Protein AF-A0ABD3NLF5-F1 (afdb_monomer_lite)

Structure (mmCIF, N/CA/C/O backbone):
data_AF-A0ABD3NLF5-F1
#
_entry.id   AF-A0ABD3NLF5-F1
#
loop_
_atom_site.group_PDB
_atom_site.id
_atom_site.type_symbol
_atom_site.label_atom_id
_atom_site.label_alt_id
_atom_site.label_comp_id
_atom_site.label_asym_id
_atom_site.label_entity_id
_atom_site.label_seq_id
_atom_site.pdbx_PDB_ins_code
_atom_site.Cartn_x
_atom_site.Cartn_y
_atom_site.Cartn_z
_atom_site.occupancy
_atom_site.B_iso_or_equiv
_atom_site.auth_seq_id
_atom_site.auth_comp_id
_atom_site.auth_asym_id
_atom_site.auth_atom_id
_atom_site.pdbx_PDB_model_num
ATOM 1 N N . MET A 1 1 ? -20.586 8.442 24.125 1.00 53.75 1 MET A N 1
ATOM 2 C CA . MET A 1 1 ? -20.520 7.285 23.202 1.00 53.75 1 MET A CA 1
ATOM 3 C C . MET A 1 1 ? -20.440 7.702 21.736 1.00 53.75 1 MET A C 1
ATOM 5 O O . MET A 1 1 ? -19.652 7.116 21.015 1.00 53.75 1 MET A O 1
ATOM 9 N N . GLU A 1 2 ? -21.173 8.724 21.288 1.00 59.97 2 GLU A N 1
ATOM 10 C CA . GLU A 1 2 ? -21.221 9.136 19.870 1.00 59.97 2 GLU A CA 1
ATOM 11 C C . GLU A 1 2 ? -19.883 9.666 19.308 1.00 59.97 2 GLU A C 1
ATOM 13 O O . GLU A 1 2 ? -19.482 9.285 18.215 1.00 59.97 2 GLU A O 1
ATOM 18 N N . LYS A 1 3 ? -19.110 10.427 20.103 1.00 65.50 3 LYS A N 1
ATOM 19 C CA . LYS A 1 3 ? -17.754 10.879 19.719 1.00 65.50 3 LYS A CA 1
ATOM 20 C C . LYS A 1 3 ? -16.762 9.732 19.485 1.00 65.50 3 LYS A C 1
ATOM 22 O O . LYS A 1 3 ? -15.959 9.806 18.569 1.00 65.50 3 LYS A O 1
ATOM 27 N N . SER A 1 4 ? -16.822 8.675 20.297 1.00 68.94 4 SER A N 1
ATOM 28 C CA . SER A 1 4 ? -15.939 7.507 20.151 1.00 68.94 4 SER A CA 1
ATOM 29 C C . SER A 1 4 ? -16.271 6.712 18.882 1.00 68.94 4 SER A C 1
ATOM 31 O O . SER A 1 4 ? -15.362 6.251 18.204 1.00 68.94 4 SER A O 1
ATOM 33 N N . ARG A 1 5 ? -17.553 6.646 18.492 1.00 74.56 5 ARG A N 1
ATOM 34 C CA . ARG A 1 5 ? -17.978 6.008 17.234 1.00 74.56 5 ARG A CA 1
ATOM 35 C C . ARG A 1 5 ? -17.457 6.747 16.004 1.00 74.56 5 ARG A C 1
ATOM 37 O O . ARG A 1 5 ? -16.854 6.121 15.144 1.00 74.56 5 ARG A O 1
ATOM 44 N N . HIS A 1 6 ? -17.590 8.073 15.979 1.00 81.25 6 HIS A N 1
ATOM 45 C CA . HIS A 1 6 ? -17.074 8.890 14.876 1.00 81.25 6 HIS A CA 1
ATOM 46 C C . HIS A 1 6 ? -15.558 8.720 14.682 1.00 81.25 6 HIS A C 1
ATOM 48 O O . HIS A 1 6 ? -15.076 8.633 13.557 1.00 81.25 6 HIS A O 1
ATOM 54 N N . LEU A 1 7 ? -14.799 8.615 15.780 1.00 83.69 7 LEU A N 1
ATOM 55 C CA . LEU A 1 7 ? -13.354 8.376 15.726 1.00 83.69 7 LEU A CA 1
ATOM 56 C C . LEU A 1 7 ? -13.006 6.999 15.141 1.00 83.69 7 LEU A C 1
ATOM 58 O O . LEU A 1 7 ? -12.053 6.894 14.369 1.00 83.69 7 LEU A O 1
ATOM 62 N N . VAL A 1 8 ? -13.780 5.960 15.472 1.00 86.19 8 VAL A N 1
ATOM 63 C CA . VAL A 1 8 ? -13.602 4.610 14.913 1.00 86.19 8 VAL A CA 1
ATOM 64 C C . VAL A 1 8 ? -13.946 4.582 13.425 1.00 86.19 8 VAL A C 1
ATOM 66 O O . VAL A 1 8 ? -13.194 3.999 12.647 1.00 86.19 8 VAL A O 1
ATOM 69 N N . ASP A 1 9 ? -15.026 5.243 13.009 1.00 88.06 9 ASP A N 1
ATOM 70 C CA . ASP A 1 9 ? -15.422 5.310 11.599 1.00 88.06 9 ASP A CA 1
ATOM 71 C C . ASP A 1 9 ? -14.386 6.063 10.751 1.00 88.06 9 ASP A C 1
ATOM 73 O O . ASP A 1 9 ? -13.995 5.588 9.683 1.00 88.06 9 ASP A O 1
ATOM 77 N N . GLU A 1 10 ? -13.863 7.190 11.245 1.00 90.12 10 GLU A N 1
ATOM 78 C CA . GLU A 1 10 ? -12.745 7.894 10.607 1.00 90.12 10 GLU A CA 1
ATOM 79 C C . GLU A 1 10 ? -11.493 7.017 10.507 1.00 90.12 10 GLU A C 1
ATOM 81 O O . GLU A 1 10 ? -10.793 7.029 9.493 1.00 90.12 10 GLU A O 1
ATOM 86 N N . TRP A 1 11 ? -11.185 6.261 11.563 1.00 92.44 11 TRP A N 1
ATOM 87 C CA . TRP A 1 11 ? -10.034 5.367 11.562 1.00 92.44 11 TRP A CA 1
ATOM 88 C C . TRP A 1 11 ? -10.209 4.239 10.539 1.00 92.44 11 TRP A C 1
ATOM 90 O O . TRP A 1 11 ? -9.279 3.932 9.797 1.00 92.44 11 TRP A O 1
ATOM 100 N N . LEU A 1 12 ? -11.410 3.661 10.438 1.00 92.06 12 LEU A N 1
ATOM 101 C CA . LEU A 1 12 ? -11.742 2.638 9.443 1.00 92.06 12 LEU A CA 1
ATOM 102 C C . LEU A 1 12 ? -11.645 3.174 8.011 1.00 92.06 12 LEU A C 1
ATOM 104 O O . LEU A 1 12 ? -11.141 2.472 7.135 1.00 92.06 12 LEU A O 1
ATOM 108 N N . GLN A 1 13 ? -12.093 4.408 7.766 1.00 92.75 13 GLN A N 1
ATOM 109 C CA . GLN A 1 13 ? -11.919 5.067 6.468 1.00 92.75 13 GLN A CA 1
ATOM 110 C C . GLN A 1 13 ? -10.439 5.246 6.126 1.00 92.75 13 GLN A C 1
ATOM 112 O O . GLN A 1 13 ? -10.031 4.978 4.998 1.00 92.75 13 GLN A O 1
ATOM 117 N N . LEU A 1 14 ? -9.621 5.633 7.106 1.00 93.50 14 LEU A N 1
ATOM 118 C CA . LEU A 1 14 ? -8.181 5.777 6.918 1.00 93.50 14 LEU A CA 1
ATOM 119 C C . LEU A 1 14 ? -7.494 4.429 6.635 1.00 93.50 14 LEU A C 1
ATOM 121 O O . LEU A 1 14 ? -6.613 4.361 5.783 1.00 93.50 14 LEU A O 1
ATOM 125 N N . ALA A 1 15 ? -7.930 3.352 7.294 1.00 92.25 15 ALA A N 1
ATOM 126 C CA . ALA A 1 15 ? -7.439 1.994 7.048 1.00 92.25 15 ALA A CA 1
ATOM 127 C C . ALA A 1 15 ? -7.810 1.475 5.647 1.00 92.25 15 ALA A C 1
ATOM 129 O O . ALA A 1 15 ? -7.017 0.795 4.995 1.00 92.25 15 ALA A O 1
ATOM 130 N N . LEU A 1 16 ? -9.009 1.811 5.155 1.00 93.88 16 LEU A N 1
ATOM 131 C CA . LEU A 1 16 ? -9.413 1.521 3.775 1.00 93.88 16 LEU A CA 1
ATOM 132 C C . LEU A 1 16 ? -8.556 2.289 2.766 1.00 93.88 16 LEU A C 1
ATOM 134 O O . LEU A 1 16 ? -8.079 1.692 1.803 1.00 93.88 16 LEU A O 1
ATOM 138 N N . LEU A 1 17 ? -8.327 3.581 3.013 1.00 95.12 17 LEU A N 1
ATOM 139 C CA . LEU A 1 17 ? -7.475 4.412 2.167 1.00 95.12 17 LEU A CA 1
ATOM 140 C C . LEU A 1 17 ? -6.050 3.852 2.088 1.00 95.12 17 LEU A C 1
ATOM 142 O O . LEU A 1 17 ? -5.488 3.750 1.002 1.00 95.12 17 LEU A O 1
ATOM 1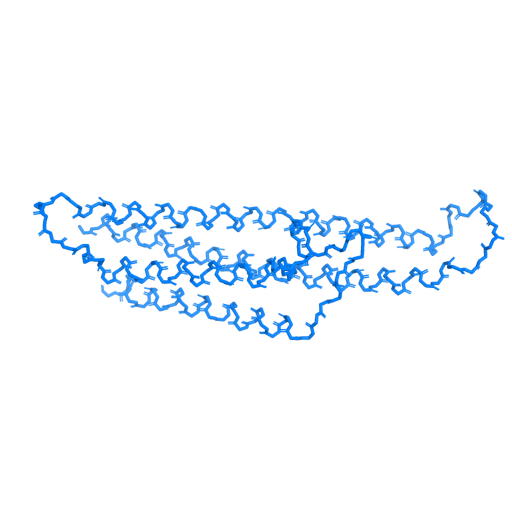46 N N . GLU A 1 18 ? -5.476 3.452 3.223 1.00 94.25 18 GLU A N 1
ATOM 147 C CA . GLU A 1 18 ? -4.152 2.829 3.269 1.00 94.25 18 GLU A CA 1
ATOM 148 C C . GLU A 1 18 ? -4.102 1.550 2.423 1.00 94.25 18 GLU A C 1
ATOM 150 O O . GLU A 1 18 ? -3.197 1.381 1.605 1.00 94.25 18 GLU A O 1
ATOM 155 N N . TYR A 1 19 ? -5.098 0.670 2.562 1.00 93.69 19 TYR A N 1
ATOM 156 C CA . TYR A 1 19 ? -5.205 -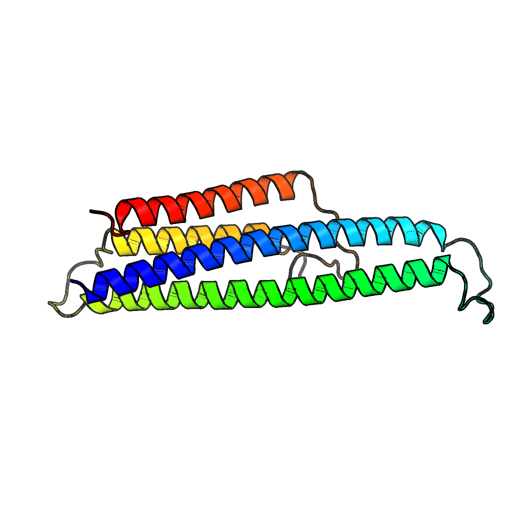0.532 1.736 1.00 93.69 19 TYR A CA 1
ATOM 157 C C . TYR A 1 19 ? -5.216 -0.201 0.234 1.00 93.69 19 TYR A C 1
ATOM 159 O O . TYR A 1 19 ? -4.491 -0.833 -0.539 1.00 93.69 19 TYR A O 1
ATOM 167 N N . GLU A 1 20 ? -6.007 0.787 -0.188 1.00 94.81 20 GLU A N 1
ATOM 168 C CA . GLU A 1 20 ? -6.089 1.204 -1.591 1.00 94.81 20 GLU A CA 1
ATOM 169 C C . GLU A 1 20 ? -4.763 1.779 -2.099 1.00 94.81 20 GLU A C 1
ATOM 171 O O . GLU A 1 20 ? -4.322 1.438 -3.200 1.00 94.81 20 GLU A O 1
ATOM 176 N N . GLN A 1 21 ? -4.091 2.598 -1.289 1.00 93.69 21 GLN A N 1
ATOM 177 C CA . GLN A 1 21 ? -2.782 3.157 -1.623 1.00 93.69 21 GLN A CA 1
ATOM 178 C C . GLN A 1 21 ? -1.727 2.060 -1.789 1.00 93.69 21 GLN A C 1
ATOM 180 O O . GLN A 1 21 ? -0.987 2.067 -2.774 1.00 93.69 21 GLN A O 1
ATOM 185 N N . ILE A 1 22 ? -1.695 1.080 -0.881 1.00 90.25 22 ILE A N 1
ATOM 186 C CA . ILE A 1 22 ? -0.769 -0.056 -0.947 1.00 90.25 22 ILE A CA 1
ATOM 187 C C . ILE A 1 22 ? -1.071 -0.939 -2.171 1.00 90.25 22 ILE A C 1
ATOM 189 O O . ILE A 1 22 ? -0.151 -1.365 -2.872 1.00 90.25 22 ILE A O 1
ATOM 193 N N . ALA A 1 23 ? -2.346 -1.193 -2.477 1.00 90.31 23 ALA A N 1
ATOM 194 C CA . ALA A 1 23 ? -2.731 -1.946 -3.671 1.00 90.31 23 ALA A CA 1
ATOM 195 C C . ALA A 1 23 ? -2.291 -1.227 -4.955 1.00 90.31 23 ALA A C 1
ATOM 197 O O . ALA A 1 23 ? -1.735 -1.840 -5.869 1.00 90.31 23 ALA A O 1
ATOM 198 N N . ALA A 1 24 ? -2.485 0.090 -5.012 1.00 89.62 24 ALA A N 1
ATOM 199 C CA . ALA A 1 24 ? -2.076 0.886 -6.156 1.00 89.62 24 ALA A CA 1
ATOM 200 C C . ALA A 1 24 ? -0.543 0.981 -6.283 1.00 89.62 24 ALA A C 1
ATOM 202 O O . ALA A 1 24 ? -0.024 0.952 -7.399 1.00 89.62 24 ALA A O 1
ATOM 203 N N . LEU A 1 25 ? 0.185 1.025 -5.162 1.00 87.19 25 LEU A N 1
ATOM 204 C CA . LEU A 1 25 ? 1.645 0.930 -5.130 1.00 87.19 25 LEU A CA 1
ATOM 205 C C . LEU A 1 25 ? 2.133 -0.397 -5.727 1.00 87.19 25 LEU A C 1
ATOM 207 O O . LEU A 1 25 ? 3.018 -0.387 -6.580 1.00 87.19 25 LEU A O 1
ATOM 211 N N . SER A 1 26 ? 1.511 -1.520 -5.350 1.00 85.12 26 SER A N 1
ATOM 212 C CA . SER A 1 26 ? 1.833 -2.839 -5.915 1.00 85.12 26 SER A CA 1
ATOM 213 C C . SER A 1 26 ? 1.626 -2.884 -7.434 1.00 85.12 26 SER A C 1
ATOM 215 O O . SER A 1 26 ? 2.422 -3.500 -8.138 1.00 85.12 26 SER A O 1
ATOM 217 N N . ASN A 1 27 ? 0.593 -2.220 -7.961 1.00 86.00 27 ASN A N 1
ATOM 218 C CA . ASN A 1 27 ? 0.369 -2.147 -9.409 1.00 86.00 27 ASN A CA 1
ATOM 219 C C . ASN A 1 27 ? 1.470 -1.348 -10.121 1.00 86.00 27 ASN A C 1
ATOM 221 O O . ASN A 1 27 ? 1.980 -1.788 -11.151 1.00 86.00 27 ASN A O 1
ATOM 225 N N . VAL A 1 28 ? 1.862 -0.194 -9.572 1.00 84.31 28 VAL A N 1
ATOM 226 C CA . VAL A 1 28 ? 2.952 0.620 -10.139 1.00 84.31 28 VAL A CA 1
ATOM 227 C C . VAL A 1 28 ? 4.284 -0.123 -10.077 1.00 84.31 28 VAL A C 1
ATOM 229 O O . VAL A 1 28 ? 5.041 -0.087 -11.041 1.00 84.31 28 VAL A O 1
ATOM 232 N N . GLN A 1 29 ? 4.542 -0.865 -9.001 1.00 81.88 29 GLN A N 1
ATOM 233 C CA . GLN A 1 29 ? 5.717 -1.728 -8.887 1.00 81.88 29 GLN A CA 1
ATOM 234 C C . GLN A 1 29 ? 5.768 -2.782 -10.004 1.00 81.88 29 GLN A C 1
ATOM 236 O O . GLN A 1 29 ? 6.824 -2.993 -10.598 1.00 81.88 29 GLN A O 1
ATOM 241 N N . SER A 1 30 ? 4.637 -3.420 -10.333 1.00 79.75 30 SER A N 1
ATOM 242 C CA . SER A 1 30 ? 4.563 -4.367 -11.454 1.00 79.75 30 SER A CA 1
ATOM 243 C C . SER A 1 30 ? 4.802 -3.691 -12.808 1.00 79.75 30 SER A C 1
ATOM 245 O O . SER A 1 30 ? 5.532 -4.231 -13.635 1.00 79.75 30 SER A O 1
ATOM 247 N N . LEU A 1 31 ? 4.234 -2.500 -13.031 1.00 82.31 31 LEU A N 1
ATOM 248 C CA . LEU A 1 31 ? 4.462 -1.728 -14.261 1.00 82.31 31 LEU A CA 1
ATOM 249 C C . LEU A 1 31 ? 5.932 -1.333 -14.421 1.00 82.31 31 LEU A C 1
ATOM 251 O O . LEU A 1 31 ? 6.493 -1.477 -15.503 1.00 82.31 31 LEU A O 1
ATOM 255 N N . LEU A 1 32 ? 6.562 -0.888 -13.335 1.00 79.06 32 LEU A N 1
ATOM 256 C CA . LEU A 1 32 ? 7.975 -0.540 -13.308 1.00 79.06 32 LEU A CA 1
ATOM 257 C C . LEU A 1 32 ? 8.866 -1.758 -13.598 1.00 79.06 32 LEU A C 1
ATOM 259 O O . LEU A 1 32 ? 9.810 -1.653 -14.379 1.00 79.06 32 LEU A O 1
ATOM 263 N N . GLY A 1 33 ? 8.542 -2.920 -13.020 1.00 73.19 33 GLY A N 1
ATOM 264 C CA . GLY A 1 33 ? 9.240 -4.176 -13.303 1.00 73.19 33 GLY A CA 1
ATOM 265 C C . GLY A 1 33 ? 9.160 -4.574 -14.781 1.00 73.19 33 GLY A C 1
ATOM 266 O O . GLY A 1 33 ? 10.178 -4.921 -15.379 1.00 73.19 33 GLY A O 1
ATOM 267 N N . ASN A 1 34 ? 7.977 -4.451 -15.393 1.00 76.69 34 ASN A N 1
ATOM 268 C CA . ASN A 1 34 ? 7.785 -4.721 -16.821 1.00 76.69 34 ASN A CA 1
ATOM 269 C C . ASN A 1 34 ? 8.572 -3.736 -17.698 1.00 76.69 34 ASN A C 1
ATOM 271 O O . ASN A 1 34 ? 9.309 -4.160 -18.587 1.00 76.69 34 ASN A O 1
ATOM 275 N N . ALA A 1 35 ? 8.479 -2.433 -17.413 1.00 73.81 35 ALA A N 1
ATOM 276 C CA . ALA A 1 35 ? 9.182 -1.398 -18.169 1.00 73.81 35 ALA A CA 1
ATOM 277 C C . ALA A 1 35 ? 10.710 -1.578 -18.111 1.00 73.81 35 ALA A C 1
ATOM 279 O O . ALA A 1 35 ? 11.408 -1.407 -19.112 1.00 73.81 35 ALA A O 1
ATOM 280 N N . ALA A 1 36 ? 11.242 -1.999 -16.963 1.00 71.31 36 ALA A N 1
ATOM 281 C CA . ALA A 1 36 ? 12.665 -2.268 -16.828 1.00 71.31 36 ALA A CA 1
ATOM 282 C C . ALA A 1 36 ? 13.126 -3.554 -17.537 1.00 71.31 36 ALA A C 1
ATOM 284 O O . ALA A 1 36 ? 14.238 -3.601 -18.074 1.00 71.31 36 ALA A O 1
ATOM 285 N N . ALA A 1 37 ? 12.280 -4.588 -17.588 1.00 69.31 37 ALA A N 1
ATOM 286 C CA . ALA A 1 37 ? 12.553 -5.794 -18.369 1.00 69.31 37 ALA A CA 1
ATOM 287 C C . ALA A 1 37 ? 12.581 -5.495 -19.881 1.00 69.31 37 ALA A C 1
ATOM 289 O O . ALA A 1 37 ? 13.449 -5.991 -20.609 1.00 69.31 37 ALA A O 1
ATOM 290 N N . GLU A 1 38 ? 11.681 -4.630 -20.354 1.00 71.81 38 GLU A N 1
ATOM 291 C CA . GLU A 1 38 ? 11.666 -4.152 -21.739 1.00 71.81 38 GLU A CA 1
ATOM 292 C C . GLU A 1 38 ? 12.902 -3.310 -22.089 1.00 71.81 38 GLU A C 1
ATOM 294 O O . GLU A 1 38 ? 13.439 -3.438 -23.197 1.00 71.81 38 GLU A O 1
ATOM 299 N N . LEU A 1 39 ? 13.377 -2.472 -21.159 1.00 70.12 39 LEU A N 1
ATOM 300 C CA . LEU A 1 39 ? 14.609 -1.694 -21.320 1.00 70.12 39 LEU A CA 1
ATOM 301 C C . LEU A 1 39 ? 15.837 -2.612 -21.413 1.00 70.12 39 LEU A C 1
ATOM 303 O O . LEU A 1 39 ? 16.619 -2.496 -22.355 1.00 70.12 39 LEU A O 1
ATOM 307 N N . SER A 1 40 ? 15.940 -3.595 -20.513 1.00 64.88 40 SER A N 1
ATOM 308 C CA . SER A 1 40 ? 17.028 -4.586 -20.505 1.00 64.88 40 SER A CA 1
ATOM 309 C C . SER A 1 40 ? 17.080 -5.403 -21.803 1.00 64.88 40 SER A C 1
ATOM 311 O O . SER A 1 40 ? 18.155 -5.652 -22.343 1.00 64.88 40 SER A O 1
ATOM 313 N N . SER A 1 41 ? 15.915 -5.756 -22.355 1.00 60.66 41 SER A N 1
ATOM 314 C CA . SER A 1 41 ? 15.812 -6.465 -23.640 1.00 60.66 41 SER A CA 1
ATOM 315 C C . SER A 1 41 ? 16.193 -5.584 -24.839 1.00 60.66 41 SER A C 1
ATOM 317 O O . SER A 1 41 ? 16.663 -6.092 -25.853 1.00 60.66 41 SER A O 1
ATOM 319 N N . SER A 1 42 ? 15.999 -4.264 -24.735 1.00 57.50 42 SER A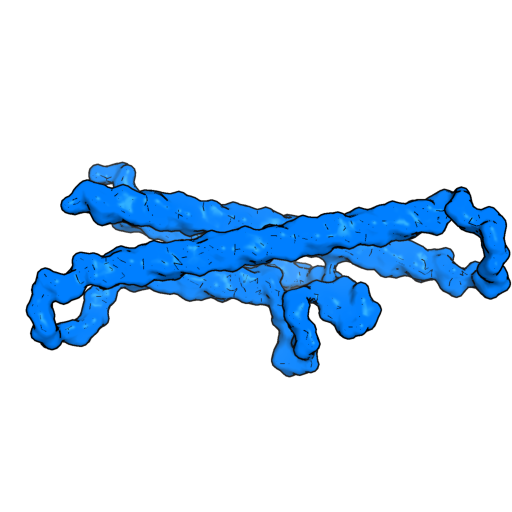 N 1
ATOM 320 C CA . SER A 1 42 ? 16.317 -3.304 -25.804 1.00 57.50 42 SER A CA 1
ATOM 321 C C . SER A 1 42 ? 17.808 -2.938 -25.828 1.00 57.50 42 SER A C 1
ATOM 323 O O . SER A 1 42 ? 18.360 -2.695 -26.896 1.00 57.50 42 SER A O 1
ATOM 325 N N . GLN A 1 43 ? 18.481 -2.940 -24.673 1.00 54.34 43 GLN A N 1
ATOM 326 C CA . GLN A 1 43 ? 19.902 -2.589 -24.562 1.00 54.34 43 GLN A CA 1
ATOM 327 C C . GLN A 1 43 ? 20.831 -3.637 -25.199 1.00 54.34 43 GLN A C 1
ATOM 329 O O . GLN A 1 43 ? 21.865 -3.277 -25.755 1.00 54.34 43 GLN A O 1
ATOM 334 N N . MET A 1 44 ? 20.427 -4.916 -25.223 1.00 49.59 44 MET A N 1
ATOM 335 C CA . MET A 1 44 ? 21.166 -5.981 -25.925 1.00 49.59 44 MET A CA 1
ATOM 336 C C . MET A 1 44 ? 21.183 -5.823 -27.458 1.00 49.59 44 MET A C 1
ATOM 338 O O . MET A 1 44 ? 21.938 -6.520 -28.126 1.00 49.59 44 MET A O 1
ATOM 342 N N . MET A 1 45 ? 20.376 -4.916 -28.022 1.00 47.38 45 MET A N 1
ATOM 343 C CA . MET A 1 45 ? 20.343 -4.633 -29.463 1.00 47.38 45 MET A CA 1
ATOM 344 C C . MET A 1 45 ? 21.272 -3.480 -29.883 1.00 47.38 45 MET A C 1
ATOM 346 O O . MET A 1 45 ? 21.425 -3.248 -31.078 1.00 47.38 45 MET A O 1
ATOM 350 N N . ILE A 1 46 ? 21.859 -2.740 -28.930 1.00 51.47 46 ILE A N 1
ATOM 351 C CA . ILE A 1 46 ? 22.652 -1.521 -29.197 1.00 51.47 46 ILE A CA 1
ATOM 352 C C . ILE A 1 46 ? 24.171 -1.777 -29.070 1.00 51.47 46 ILE A C 1
ATOM 354 O O . ILE A 1 46 ? 24.967 -0.987 -29.564 1.00 51.47 46 ILE A O 1
ATOM 358 N N . ASP A 1 47 ? 24.600 -2.908 -28.499 1.00 43.66 47 ASP A N 1
ATOM 359 C CA . ASP A 1 47 ? 26.022 -3.240 -28.259 1.00 43.66 47 ASP A CA 1
ATOM 360 C C . ASP A 1 47 ? 26.738 -3.865 -29.480 1.00 43.66 47 ASP A C 1
ATOM 362 O O . ASP A 1 47 ? 27.539 -4.791 -29.373 1.00 43.66 47 ASP A O 1
ATOM 366 N N . GLY A 1 48 ? 26.400 -3.396 -30.682 1.00 43.12 48 GLY A N 1
ATOM 367 C CA . GLY A 1 48 ? 26.914 -3.923 -31.944 1.00 43.12 48 GLY A CA 1
ATOM 368 C C . GLY A 1 48 ? 27.342 -2.821 -32.903 1.00 43.12 48 GLY A C 1
ATOM 369 O O . GLY A 1 48 ? 26.711 -2.656 -33.942 1.00 43.12 48 GLY A O 1
ATOM 370 N N . GLY A 1 49 ? 28.408 -2.084 -32.582 1.00 42.53 49 GLY A N 1
ATOM 371 C CA . GLY A 1 49 ? 29.069 -1.216 -33.560 1.00 42.53 49 GLY A CA 1
ATOM 372 C C . GLY A 1 49 ? 29.794 -0.018 -32.962 1.00 42.53 49 GLY A C 1
ATOM 373 O O . GLY A 1 49 ? 29.178 1.000 -32.663 1.00 42.53 49 GLY A O 1
ATOM 374 N N . ASP A 1 50 ? 31.115 -0.145 -32.858 1.00 46.34 50 ASP A N 1
ATOM 375 C CA . ASP A 1 50 ? 32.083 0.955 -32.816 1.00 46.34 50 ASP A CA 1
ATOM 376 C C . ASP A 1 50 ? 31.877 1.863 -34.049 1.00 46.34 50 ASP A C 1
ATOM 378 O O . ASP A 1 50 ? 32.377 1.566 -35.129 1.00 46.34 50 ASP A O 1
ATOM 382 N N . ASP A 1 51 ? 31.069 2.915 -33.919 1.00 46.28 51 ASP A N 1
ATOM 383 C CA . ASP A 1 51 ? 31.248 4.205 -34.604 1.00 46.28 51 ASP A CA 1
ATOM 384 C C . ASP A 1 51 ? 30.183 5.172 -34.071 1.00 46.28 51 ASP A C 1
ATOM 386 O O . ASP A 1 51 ? 29.028 5.194 -34.504 1.00 46.28 51 ASP A O 1
ATOM 390 N N . PHE A 1 52 ? 30.554 5.967 -33.065 1.00 48.06 52 PHE A N 1
ATOM 391 C CA . PHE A 1 52 ? 29.697 7.024 -32.527 1.00 48.06 52 PHE A CA 1
ATOM 392 C C . PHE A 1 52 ? 29.727 8.223 -33.483 1.00 48.06 52 PHE A C 1
ATOM 394 O O . PHE A 1 52 ? 30.288 9.278 -33.184 1.00 48.06 52 PHE A O 1
ATOM 401 N N . ASP A 1 53 ? 29.160 8.029 -34.673 1.00 48.06 53 ASP A N 1
ATOM 402 C CA . ASP A 1 53 ? 29.019 9.077 -35.667 1.00 48.06 53 ASP A CA 1
ATOM 403 C C . ASP A 1 53 ? 27.873 10.010 -35.246 1.00 48.06 53 ASP A C 1
ATOM 405 O O . ASP A 1 53 ? 26.737 9.603 -34.976 1.00 48.06 53 ASP A O 1
ATOM 409 N N . VAL A 1 54 ? 28.187 11.301 -35.169 1.00 50.91 54 VAL A N 1
ATOM 410 C CA . VAL A 1 54 ? 27.343 12.391 -34.642 1.00 50.91 54 VAL A CA 1
ATOM 411 C C . VAL A 1 54 ? 26.055 12.591 -35.475 1.00 50.91 54 VAL A C 1
ATOM 413 O O . VAL A 1 54 ? 25.178 13.376 -35.113 1.00 50.91 54 VAL A O 1
ATOM 416 N N . CYS A 1 55 ? 25.881 11.828 -36.557 1.00 50.12 55 CYS A N 1
ATOM 417 C CA . CYS A 1 55 ? 24.720 11.835 -37.443 1.00 50.12 55 CYS A CA 1
ATOM 418 C C . CYS A 1 55 ? 23.522 10.967 -36.996 1.00 50.12 55 CYS A C 1
ATOM 420 O O . CYS A 1 55 ? 22.455 11.094 -37.595 1.00 50.12 55 CYS A O 1
ATOM 422 N N . ASN A 1 56 ? 23.629 10.149 -35.940 1.00 53.97 56 ASN A N 1
ATOM 423 C CA . ASN A 1 56 ? 22.572 9.191 -35.555 1.00 53.97 56 ASN A CA 1
ATOM 424 C C . ASN A 1 56 ? 21.546 9.678 -34.505 1.00 53.97 56 ASN A C 1
ATOM 426 O O . ASN A 1 56 ? 20.728 8.892 -34.036 1.00 53.97 56 ASN A O 1
ATOM 430 N N . GLN A 1 57 ? 21.496 10.973 -34.160 1.00 54.88 57 GLN A N 1
ATOM 431 C CA . GLN A 1 57 ? 20.521 11.513 -33.182 1.00 54.88 57 GLN A CA 1
ATOM 432 C C . GLN A 1 57 ? 19.036 11.300 -33.547 1.00 54.88 57 GLN A C 1
ATOM 434 O O . GLN A 1 57 ? 18.179 11.422 -32.675 1.00 54.88 57 GLN A O 1
ATOM 439 N N . TYR A 1 58 ? 18.731 10.972 -34.806 1.00 60.50 58 TYR A N 1
ATOM 440 C CA . TYR A 1 58 ? 17.375 10.696 -35.291 1.00 60.50 58 TYR A CA 1
ATOM 441 C C . TYR A 1 58 ? 17.149 9.227 -35.673 1.00 60.50 58 TYR A C 1
ATOM 443 O O . TYR A 1 58 ? 16.167 8.928 -36.354 1.00 60.50 58 TYR A O 1
ATOM 451 N N . ASP A 1 59 ? 18.023 8.304 -35.254 1.00 70.00 59 ASP A N 1
ATOM 452 C CA . ASP A 1 59 ? 17.736 6.879 -35.410 1.00 70.00 59 ASP A CA 1
ATOM 453 C C . ASP A 1 59 ? 16.471 6.541 -34.591 1.00 70.00 59 ASP A C 1
ATOM 455 O O . ASP A 1 59 ? 16.442 6.769 -33.372 1.00 70.00 59 ASP A O 1
ATOM 459 N N . PRO A 1 60 ? 15.405 6.016 -35.226 1.00 75.19 60 PRO A N 1
ATOM 460 C CA . PRO A 1 60 ? 14.174 5.655 -34.535 1.00 75.19 60 PRO A CA 1
ATOM 461 C C . PRO A 1 60 ? 14.412 4.696 -33.361 1.00 75.19 60 PRO A C 1
ATOM 463 O O . PRO A 1 60 ? 13.698 4.785 -32.365 1.00 75.19 60 PRO A O 1
ATOM 466 N N . ASN A 1 61 ? 15.429 3.832 -33.417 1.00 76.81 61 ASN A N 1
ATOM 467 C CA . ASN A 1 61 ? 15.755 2.917 -32.322 1.00 76.81 61 ASN A CA 1
ATOM 468 C C . ASN A 1 61 ? 16.345 3.648 -31.107 1.00 76.81 61 ASN A C 1
ATOM 470 O O . ASN A 1 61 ? 15.987 3.331 -29.971 1.00 76.81 61 ASN A O 1
ATOM 474 N N . ILE A 1 62 ? 17.188 4.663 -31.334 1.00 75.25 62 ILE A N 1
ATOM 475 C CA . ILE A 1 62 ? 17.747 5.506 -30.265 1.00 75.25 62 ILE A CA 1
ATOM 476 C C . ILE A 1 62 ? 16.634 6.337 -29.626 1.00 75.25 62 ILE A C 1
ATOM 478 O O . ILE A 1 62 ? 16.549 6.415 -28.400 1.00 75.25 62 ILE A O 1
ATOM 482 N N . LEU A 1 63 ? 15.729 6.895 -30.436 1.00 77.31 63 LEU A N 1
ATOM 483 C CA . LEU A 1 63 ? 14.584 7.651 -29.931 1.00 77.31 63 LEU A CA 1
ATOM 484 C C . LEU A 1 63 ? 13.637 6.765 -29.105 1.00 77.31 63 LEU A C 1
ATOM 486 O O . LEU A 1 63 ? 13.211 7.164 -28.023 1.00 77.31 63 LEU A O 1
ATOM 490 N N . ILE A 1 64 ? 13.349 5.544 -29.568 1.00 79.81 64 ILE A N 1
ATOM 491 C CA . ILE A 1 64 ? 12.539 4.569 -28.822 1.00 79.81 64 ILE A CA 1
ATOM 492 C C . ILE A 1 64 ? 13.210 4.215 -27.489 1.00 79.81 64 ILE A C 1
ATOM 494 O O . ILE A 1 64 ? 12.535 4.199 -26.459 1.00 79.81 64 ILE A O 1
ATOM 498 N N . ALA A 1 65 ? 14.523 3.969 -27.476 1.00 73.88 65 ALA A N 1
ATOM 499 C CA . ALA A 1 65 ? 15.260 3.682 -26.246 1.00 73.88 65 ALA A CA 1
ATOM 500 C C . ALA A 1 65 ? 15.214 4.865 -25.260 1.00 73.88 65 ALA A C 1
ATOM 502 O O . ALA A 1 65 ? 14.935 4.667 -24.077 1.00 73.88 65 ALA A O 1
ATOM 503 N N . GLN A 1 66 ? 15.392 6.098 -25.745 1.00 77.25 66 GLN A N 1
ATOM 504 C CA . GLN A 1 66 ? 15.277 7.313 -24.930 1.00 77.25 66 GLN A CA 1
ATOM 505 C C . GLN A 1 66 ? 13.859 7.525 -24.380 1.00 77.25 66 GLN A C 1
ATOM 507 O O . GLN A 1 66 ? 13.697 7.882 -23.213 1.00 77.25 66 GLN A O 1
ATOM 512 N N . MET A 1 67 ? 12.820 7.279 -25.185 1.00 81.31 67 MET A N 1
ATOM 513 C CA . MET A 1 67 ? 11.426 7.362 -24.735 1.00 81.31 67 MET A CA 1
ATOM 514 C C . MET A 1 67 ? 11.113 6.320 -23.657 1.00 81.31 67 MET A C 1
ATOM 516 O O . MET A 1 67 ? 10.471 6.651 -22.660 1.00 81.31 67 MET A O 1
ATOM 520 N N . LYS A 1 68 ? 11.599 5.081 -23.818 1.00 79.19 68 LYS A N 1
ATOM 521 C CA . LYS A 1 68 ? 11.467 4.030 -22.798 1.00 79.19 68 LYS A CA 1
ATOM 522 C C . LYS A 1 68 ? 12.179 4.411 -21.501 1.00 79.19 68 LYS A C 1
ATOM 524 O O . LYS A 1 68 ? 11.601 4.242 -20.434 1.00 79.19 68 LYS A O 1
ATOM 529 N N . HIS A 1 69 ? 13.387 4.970 -21.590 1.00 78.56 69 HIS A N 1
ATOM 530 C CA . HIS A 1 69 ? 14.131 5.439 -20.420 1.00 78.56 69 HIS A CA 1
ATOM 531 C C . HIS A 1 69 ? 13.352 6.509 -19.644 1.00 78.56 69 HIS A C 1
ATOM 533 O O . HIS A 1 69 ? 13.127 6.355 -18.447 1.00 78.56 69 HIS A O 1
ATOM 539 N N . ARG A 1 70 ? 12.843 7.538 -20.336 1.00 81.19 70 ARG A N 1
ATOM 540 C CA . ARG A 1 70 ? 12.018 8.582 -19.706 1.00 81.19 70 ARG A CA 1
ATOM 541 C C . ARG A 1 70 ? 10.748 8.011 -19.073 1.00 81.19 70 ARG A C 1
ATOM 543 O O . ARG A 1 70 ? 10.392 8.383 -17.964 1.00 81.19 70 ARG A O 1
ATOM 550 N N . SER A 1 71 ? 10.088 7.064 -19.742 1.00 83.75 71 SER A N 1
ATOM 551 C CA . SER A 1 71 ? 8.902 6.405 -19.187 1.00 83.75 71 SER A CA 1
ATOM 552 C C . SER A 1 71 ? 9.203 5.651 -17.888 1.00 83.75 71 SER A C 1
ATOM 554 O O . SER A 1 71 ? 8.347 5.605 -17.007 1.00 83.75 71 SER A O 1
ATOM 556 N N . VAL A 1 72 ? 10.384 5.040 -17.765 1.00 83.00 72 VAL A N 1
ATOM 557 C CA . VAL A 1 72 ? 10.819 4.387 -16.522 1.00 83.00 72 VAL A CA 1
ATOM 558 C C . VAL A 1 72 ? 11.062 5.433 -15.432 1.00 83.00 72 VAL A C 1
ATOM 560 O O . VAL A 1 72 ? 10.599 5.245 -14.311 1.00 83.00 72 VAL A O 1
ATOM 563 N N . GLU A 1 73 ? 11.716 6.552 -15.753 1.00 83.06 73 GLU A N 1
ATOM 564 C CA . GLU A 1 73 ? 11.930 7.672 -14.821 1.00 83.06 73 GLU A CA 1
ATOM 565 C C . GLU A 1 73 ? 10.612 8.257 -14.291 1.00 83.06 73 GLU A C 1
ATOM 567 O O . GLU A 1 73 ? 10.458 8.436 -13.081 1.00 83.06 73 GLU A O 1
ATOM 572 N N . ASP A 1 74 ? 9.628 8.471 -15.166 1.00 86.69 74 ASP A N 1
ATOM 573 C CA . ASP A 1 74 ? 8.303 8.968 -14.780 1.00 86.69 74 ASP A CA 1
ATOM 574 C C . ASP A 1 74 ? 7.575 7.972 -13.852 1.00 86.69 74 ASP A C 1
ATOM 576 O O . ASP A 1 74 ? 6.971 8.357 -12.844 1.00 86.69 74 ASP A O 1
ATOM 580 N N . LEU A 1 75 ? 7.665 6.667 -14.146 1.00 84.50 75 LEU A N 1
ATOM 581 C CA . LEU A 1 75 ? 7.100 5.610 -13.299 1.00 84.50 75 LEU A CA 1
ATOM 582 C C . LEU A 1 75 ? 7.796 5.527 -11.935 1.00 84.50 75 LEU A C 1
ATOM 584 O O . LEU A 1 75 ? 7.132 5.271 -10.929 1.00 84.50 75 LEU A O 1
ATOM 588 N N . LEU A 1 76 ? 9.106 5.769 -11.880 1.00 84.12 76 LEU A N 1
ATOM 589 C CA . LEU A 1 76 ? 9.876 5.814 -10.637 1.00 84.12 76 LEU A CA 1
ATOM 590 C C . LEU A 1 76 ? 9.485 6.993 -9.758 1.00 84.12 76 LEU A C 1
ATOM 592 O O . LEU A 1 76 ? 9.307 6.816 -8.552 1.00 84.12 76 LEU A O 1
ATOM 596 N N . ALA A 1 77 ? 9.329 8.178 -10.347 1.00 85.94 77 ALA A N 1
ATOM 597 C CA . ALA A 1 77 ? 8.831 9.344 -9.629 1.00 85.94 77 ALA A CA 1
ATOM 598 C C . ALA A 1 77 ? 7.448 9.044 -9.028 1.00 85.94 77 ALA A C 1
ATOM 600 O O . ALA A 1 77 ? 7.264 9.156 -7.817 1.00 85.94 77 ALA A O 1
ATOM 601 N N . SER A 1 78 ? 6.523 8.512 -9.839 1.00 88.00 78 SER A N 1
ATOM 602 C CA . SER A 1 78 ? 5.188 8.125 -9.365 1.00 88.00 78 SER A CA 1
ATOM 603 C C . SER A 1 78 ? 5.221 7.048 -8.273 1.00 88.00 78 SER A C 1
ATOM 605 O O . SER A 1 78 ? 4.418 7.083 -7.339 1.00 88.00 78 SER A O 1
ATOM 607 N N . TYR A 1 79 ? 6.137 6.083 -8.369 1.00 86.06 79 TYR A N 1
ATOM 608 C CA . TYR A 1 79 ? 6.318 5.050 -7.352 1.00 86.06 79 TYR A CA 1
ATOM 609 C C . TYR A 1 79 ? 6.776 5.647 -6.014 1.00 86.06 79 TYR A C 1
ATOM 611 O O . TYR A 1 79 ? 6.200 5.321 -4.976 1.00 86.06 79 TYR A O 1
ATOM 619 N N . ASN A 1 80 ? 7.753 6.558 -6.031 1.00 86.19 80 ASN A N 1
ATOM 620 C CA . ASN A 1 80 ? 8.245 7.226 -4.824 1.00 86.19 80 ASN A CA 1
ATOM 621 C C . ASN A 1 80 ? 7.182 8.123 -4.174 1.00 86.19 80 ASN A C 1
ATOM 623 O O . ASN A 1 80 ? 7.003 8.061 -2.958 1.00 86.19 80 ASN A O 1
ATOM 627 N N . ASP A 1 81 ? 6.414 8.873 -4.967 1.00 89.25 81 ASP A N 1
ATOM 628 C CA . ASP A 1 81 ? 5.314 9.693 -4.443 1.00 89.25 81 ASP A CA 1
ATOM 629 C C . ASP A 1 81 ? 4.282 8.827 -3.702 1.00 89.25 81 ASP A C 1
ATOM 631 O O . ASP A 1 81 ? 3.861 9.134 -2.584 1.00 89.25 81 ASP A O 1
ATOM 635 N N . ARG A 1 82 ? 3.933 7.670 -4.278 1.00 88.31 82 ARG A N 1
ATOM 636 C CA . ARG A 1 82 ? 2.998 6.713 -3.665 1.00 88.31 82 ARG A CA 1
ATOM 637 C C . ARG A 1 82 ? 3.548 6.076 -2.393 1.00 88.31 82 ARG A C 1
ATOM 639 O O . ARG A 1 82 ? 2.778 5.820 -1.468 1.00 88.31 82 ARG A O 1
ATOM 646 N N . ILE A 1 83 ? 4.854 5.816 -2.331 1.00 88.75 83 ILE A N 1
ATOM 647 C CA . ILE A 1 83 ? 5.521 5.364 -1.102 1.00 88.75 83 ILE A CA 1
ATOM 648 C C . ILE A 1 83 ? 5.298 6.380 0.020 1.00 88.75 83 ILE A C 1
ATOM 650 O O . ILE A 1 83 ? 4.957 6.000 1.144 1.00 88.75 83 ILE A O 1
ATOM 654 N N . ASP A 1 84 ? 5.489 7.662 -0.274 1.00 88.75 84 ASP A N 1
ATOM 655 C CA . ASP A 1 84 ? 5.359 8.713 0.727 1.00 88.75 84 ASP A CA 1
ATOM 656 C C . ASP A 1 84 ? 3.908 8.919 1.162 1.00 88.75 84 ASP A C 1
ATOM 658 O O . ASP A 1 84 ? 3.655 9.141 2.348 1.00 88.75 84 ASP A O 1
ATOM 662 N N . ASP A 1 85 ? 2.947 8.761 0.254 1.00 92.38 85 ASP A N 1
ATOM 663 C CA . ASP A 1 85 ? 1.527 8.777 0.600 1.00 92.38 85 ASP A CA 1
ATOM 664 C C . ASP A 1 85 ? 1.152 7.626 1.543 1.00 92.38 85 ASP A C 1
ATOM 666 O O . ASP A 1 85 ? 0.552 7.873 2.591 1.00 92.38 85 ASP A O 1
ATOM 670 N N . VAL A 1 86 ? 1.591 6.393 1.253 1.00 92.12 86 VAL A N 1
ATOM 671 C CA . VAL A 1 86 ? 1.383 5.238 2.148 1.00 92.12 86 VAL A CA 1
ATOM 672 C C . VAL A 1 86 ? 1.992 5.509 3.525 1.00 92.12 86 VAL A C 1
ATOM 674 O O . VAL A 1 86 ? 1.339 5.296 4.546 1.00 92.12 86 VAL A O 1
ATOM 677 N N . ARG A 1 87 ? 3.222 6.036 3.586 1.00 90.69 87 ARG A N 1
ATOM 678 C CA . ARG A 1 87 ? 3.894 6.365 4.856 1.00 90.69 87 ARG A CA 1
ATOM 679 C C . ARG A 1 87 ? 3.124 7.403 5.672 1.00 90.69 87 ARG A C 1
ATOM 681 O O . ARG A 1 87 ? 2.979 7.229 6.884 1.00 90.69 87 ARG A O 1
ATOM 688 N N . LYS A 1 88 ? 2.629 8.471 5.037 1.00 93.88 88 LYS A N 1
ATOM 689 C CA . LYS A 1 88 ? 1.843 9.528 5.702 1.00 93.88 88 LYS A CA 1
ATOM 690 C C . LYS A 1 88 ? 0.530 8.981 6.252 1.00 93.88 88 LYS A C 1
ATOM 692 O O . LYS A 1 88 ? 0.174 9.274 7.399 1.00 93.88 88 LYS A O 1
ATOM 697 N N . THR A 1 89 ? -0.174 8.172 5.464 1.00 94.00 89 THR A N 1
ATOM 698 C CA . THR A 1 89 ? -1.431 7.540 5.880 1.00 94.00 89 THR A CA 1
ATOM 699 C C . THR A 1 89 ? -1.191 6.584 7.044 1.00 94.00 89 THR A C 1
ATOM 701 O O . THR A 1 89 ? -1.859 6.691 8.072 1.00 94.00 89 THR A O 1
ATOM 704 N N . HIS A 1 90 ? -0.165 5.739 6.950 1.00 93.44 90 HIS A N 1
ATOM 705 C CA . HIS A 1 90 ? 0.199 4.785 7.993 1.00 93.44 90 HIS A CA 1
ATOM 706 C C . HIS A 1 90 ? 0.600 5.462 9.313 1.00 93.44 90 HIS A C 1
ATOM 708 O O . HIS A 1 90 ? 0.173 5.062 10.400 1.00 93.44 90 HIS A O 1
ATOM 714 N N . ALA A 1 91 ? 1.380 6.545 9.240 1.00 92.88 91 ALA A N 1
ATOM 715 C CA . ALA A 1 91 ? 1.718 7.361 10.404 1.00 92.88 91 ALA A CA 1
ATOM 716 C C . ALA A 1 91 ? 0.469 7.998 11.040 1.00 92.88 91 ALA A C 1
ATOM 718 O O . ALA A 1 91 ? 0.333 8.019 12.266 1.00 92.88 91 ALA A O 1
ATOM 719 N N . SER A 1 92 ? -0.470 8.466 10.213 1.00 94.00 92 SER A N 1
ATOM 720 C CA . SER A 1 92 ? -1.746 9.027 10.675 1.00 94.00 92 SER A CA 1
ATOM 721 C C . SER A 1 92 ? -2.614 7.972 11.369 1.00 94.00 92 SER A C 1
ATOM 723 O O . SER A 1 92 ? -3.234 8.252 12.396 1.00 94.00 92 SER A O 1
ATOM 725 N N . LEU A 1 93 ? -2.611 6.742 10.855 1.00 92.56 93 LEU A N 1
ATOM 726 C CA . LEU A 1 93 ? -3.358 5.606 11.393 1.00 92.56 93 LEU A CA 1
ATOM 727 C C . LEU A 1 93 ? -2.817 5.169 12.764 1.00 92.56 93 LEU A C 1
ATOM 729 O O . LEU A 1 93 ? -3.594 4.985 13.707 1.00 92.56 93 LEU A O 1
ATOM 733 N N . LYS A 1 94 ? -1.486 5.130 12.916 1.00 92.75 94 LYS A N 1
ATOM 734 C CA . LYS A 1 94 ? -0.802 4.949 14.209 1.00 92.75 94 LYS A CA 1
ATOM 735 C C . LYS A 1 94 ? -1.124 6.056 15.206 1.00 92.75 94 LYS A C 1
ATOM 737 O O . LYS A 1 94 ? -1.470 5.773 16.350 1.00 92.75 94 LYS A O 1
ATOM 742 N N . SER A 1 95 ? -1.029 7.313 14.774 1.00 90.25 95 SER A N 1
ATOM 743 C CA . SER A 1 95 ? -1.314 8.470 15.627 1.00 90.25 95 SER A CA 1
ATOM 744 C C . SER A 1 95 ? -2.755 8.451 16.142 1.00 90.25 95 SER A C 1
ATOM 746 O O . SER A 1 95 ? -2.974 8.606 17.344 1.00 90.25 95 SER A O 1
ATOM 748 N N . LYS A 1 96 ? -3.736 8.182 15.270 1.00 89.81 96 LYS A N 1
ATOM 749 C CA . LYS A 1 96 ? -5.144 8.071 15.676 1.00 89.81 96 LYS A CA 1
ATOM 750 C C . LYS A 1 96 ? -5.392 6.882 16.611 1.00 89.81 96 LYS A C 1
ATOM 752 O O . LYS A 1 96 ? -6.152 7.034 17.562 1.00 89.81 96 LYS A O 1
ATOM 757 N N . ALA A 1 97 ? -4.746 5.731 16.395 1.00 86.94 97 ALA A N 1
ATOM 758 C CA . ALA A 1 97 ? -4.852 4.591 17.313 1.00 86.94 97 ALA A CA 1
ATOM 759 C C . ALA A 1 97 ? -4.309 4.925 18.713 1.00 86.94 97 ALA A C 1
ATOM 761 O O . ALA A 1 97 ? -4.970 4.653 19.714 1.00 86.94 97 ALA A O 1
ATOM 762 N N . ALA A 1 98 ? -3.155 5.595 18.791 1.00 85.94 98 ALA A N 1
ATOM 763 C CA . ALA A 1 98 ? -2.587 6.052 20.058 1.00 85.94 98 ALA A CA 1
ATOM 764 C C . ALA A 1 98 ? -3.483 7.089 20.762 1.00 85.94 98 ALA A C 1
ATOM 766 O O . ALA A 1 98 ? -3.668 7.024 21.978 1.00 85.94 98 ALA A O 1
ATOM 767 N N . ALA A 1 99 ? -4.079 8.016 20.006 1.00 83.88 99 ALA A N 1
ATOM 768 C CA . ALA A 1 99 ? -5.006 9.010 20.545 1.00 83.88 99 ALA A CA 1
ATOM 769 C C . ALA A 1 99 ? -6.275 8.367 21.131 1.00 83.88 99 ALA A C 1
ATOM 771 O O . ALA A 1 99 ? -6.725 8.779 22.198 1.00 83.88 99 ALA A O 1
ATOM 772 N N . MET A 1 100 ? -6.821 7.337 20.474 1.00 80.06 100 MET A N 1
ATOM 773 C CA . MET A 1 100 ? -7.969 6.584 20.991 1.00 80.06 100 MET A CA 1
ATOM 774 C C . MET A 1 100 ? -7.622 5.820 22.274 1.00 80.06 100 MET A C 1
ATOM 776 O O . MET A 1 100 ? -8.389 5.878 23.230 1.00 80.06 100 MET A O 1
ATOM 780 N N . SER A 1 101 ? -6.437 5.207 22.339 1.00 76.06 101 SER A N 1
ATOM 781 C CA . SER A 1 101 ? -5.973 4.493 23.536 1.00 76.06 101 SER A CA 1
ATOM 782 C C . SER A 1 101 ? -5.711 5.428 24.731 1.00 76.06 101 SER A C 1
ATOM 784 O O . SER A 1 101 ? -5.933 5.058 25.882 1.00 76.06 101 SER A O 1
ATOM 786 N N . SER A 1 102 ? -5.290 6.675 24.483 1.00 65.50 102 SER A N 1
ATOM 787 C CA . SER A 1 102 ? -5.013 7.660 25.540 1.00 65.50 102 SER A CA 1
ATOM 788 C C . SER A 1 102 ? -6.265 8.291 26.171 1.00 65.50 102 SER A C 1
ATOM 790 O O . SER A 1 102 ? -6.148 8.886 27.242 1.00 65.50 102 SER A O 1
ATOM 792 N N . MET A 1 103 ? -7.446 8.206 25.544 1.00 57.66 103 MET A N 1
ATOM 793 C CA . MET A 1 103 ? -8.678 8.841 26.051 1.00 57.66 103 MET A CA 1
ATOM 794 C C . MET A 1 103 ? -9.355 8.076 27.204 1.00 57.66 103 MET A C 1
ATOM 796 O O . MET A 1 103 ? -10.287 8.606 27.803 1.00 57.66 103 MET A O 1
ATOM 800 N N . GLU A 1 104 ? -8.903 6.864 27.540 1.00 52.75 104 GLU A N 1
ATOM 801 C CA . GLU A 1 104 ? -9.546 6.012 28.557 1.00 52.75 104 GLU A CA 1
ATOM 802 C C . GLU A 1 104 ? -8.840 5.994 29.931 1.00 52.75 104 GLU A C 1
ATOM 804 O O . GLU A 1 104 ? -9.267 5.272 30.829 1.00 52.75 104 GLU A O 1
ATOM 809 N N . VAL A 1 105 ? -7.775 6.782 30.135 1.00 53.66 105 VAL A N 1
ATOM 810 C CA . VAL A 1 105 ? -6.891 6.657 31.320 1.00 53.66 105 VAL A CA 1
ATOM 811 C C . VAL A 1 105 ? -7.290 7.548 32.519 1.00 53.66 105 VAL A C 1
ATOM 813 O O . VAL A 1 105 ? -6.684 7.449 33.583 1.00 53.66 105 VAL A O 1
ATOM 816 N N . ASP A 1 106 ? -8.356 8.348 32.433 1.00 47.12 106 ASP A N 1
ATOM 817 C CA . ASP A 1 106 ? -8.841 9.174 33.559 1.00 47.12 106 ASP A CA 1
ATOM 818 C C . ASP A 1 106 ? -9.861 8.434 34.450 1.00 47.12 106 ASP A C 1
ATOM 820 O O . ASP A 1 106 ? -11.020 8.826 34.575 1.00 47.12 106 ASP A O 1
ATOM 824 N N . ALA A 1 107 ? -9.430 7.339 35.083 1.00 49.47 107 ALA A N 1
ATOM 825 C CA . ALA A 1 107 ? -10.010 6.835 36.332 1.00 49.47 107 ALA A CA 1
ATOM 826 C C . ALA A 1 107 ? -9.098 5.767 36.956 1.00 49.47 107 ALA A C 1
ATOM 828 O O . ALA A 1 107 ? -9.141 4.596 36.594 1.00 49.47 107 ALA A O 1
ATOM 829 N N . ASP A 1 108 ? -8.343 6.197 37.962 1.00 43.41 108 ASP A N 1
ATOM 830 C CA . ASP A 1 108 ? -7.730 5.367 38.999 1.00 43.41 108 ASP A CA 1
ATOM 831 C C . ASP A 1 108 ? -6.509 4.519 38.587 1.00 43.41 108 ASP A C 1
ATOM 833 O O . ASP A 1 108 ? -6.543 3.549 37.827 1.00 43.41 108 ASP A O 1
ATOM 837 N N . ALA A 1 109 ? -5.367 4.916 39.140 1.00 56.25 109 ALA A N 1
ATOM 838 C CA . ALA A 1 109 ? -4.091 4.268 38.932 1.00 56.25 109 ALA A CA 1
ATOM 839 C C . ALA A 1 109 ? -4.104 2.820 39.452 1.00 56.25 109 ALA A C 1
ATOM 841 O O . ALA A 1 109 ? -4.622 2.535 40.531 1.00 56.25 109 ALA A O 1
ATOM 842 N N . LYS A 1 110 ? -3.352 1.958 38.745 1.00 49.72 110 LYS A N 1
ATOM 843 C CA . LYS A 1 110 ? -2.832 0.647 39.191 1.00 49.72 110 LYS A CA 1
ATOM 844 C C . LYS A 1 110 ? -3.652 -0.589 38.797 1.00 49.72 110 LYS A C 1
ATOM 846 O O . LYS A 1 110 ? -3.900 -1.465 39.618 1.00 49.72 110 LYS A O 1
ATOM 851 N N . ILE A 1 111 ? -3.921 -0.765 37.503 1.00 47.50 111 ILE A N 1
ATOM 852 C CA . ILE A 1 111 ? -4.188 -2.092 36.925 1.00 47.50 111 ILE A CA 1
ATOM 853 C C . ILE A 1 111 ? -3.384 -2.211 35.629 1.00 47.50 111 ILE A C 1
ATOM 855 O O . ILE A 1 111 ? -3.422 -1.319 34.790 1.00 47.50 111 ILE A O 1
ATOM 859 N N . LYS A 1 112 ? -2.607 -3.295 35.495 1.00 45.59 112 LYS A N 1
ATOM 860 C CA . LYS A 1 112 ? -1.879 -3.685 34.273 1.00 45.59 112 LYS A CA 1
ATOM 861 C C . LYS A 1 112 ? -2.710 -3.339 33.035 1.00 45.59 112 LYS A C 1
ATOM 863 O O . LYS A 1 112 ? -3.847 -3.796 32.974 1.00 45.59 112 LYS A O 1
ATOM 868 N N . SER A 1 113 ? -2.136 -2.577 32.102 1.00 50.88 113 SER A N 1
ATOM 869 C CA . SER A 1 113 ? -2.728 -2.132 30.834 1.00 50.88 113 SER A CA 1
ATOM 870 C C . SER A 1 113 ? -3.584 -3.223 30.176 1.00 50.88 113 SER A C 1
ATOM 872 O O . SER A 1 113 ? -3.094 -4.048 29.401 1.00 50.88 113 SER A O 1
ATOM 874 N N . ARG A 1 114 ? -4.873 -3.278 30.506 1.00 57.34 114 ARG A N 1
ATOM 875 C CA . ARG A 1 114 ? -5.821 -4.102 29.769 1.00 57.34 114 ARG A CA 1
ATOM 876 C C . ARG A 1 114 ? -6.207 -3.262 28.570 1.00 57.34 114 ARG A C 1
ATOM 878 O O . ARG A 1 114 ? -7.133 -2.471 28.661 1.00 57.34 114 ARG A O 1
ATOM 885 N N . LEU A 1 115 ? -5.433 -3.404 27.493 1.00 67.50 115 LEU A N 1
ATOM 886 C CA . LEU A 1 115 ? -5.826 -2.933 26.167 1.00 67.50 115 LEU A CA 1
ATOM 887 C C . LEU A 1 115 ? -7.283 -3.332 25.944 1.00 67.50 115 LEU A C 1
ATOM 889 O O . LEU A 1 115 ? -7.644 -4.494 26.182 1.00 67.50 115 LEU A O 1
ATOM 893 N N . THR A 1 116 ? -8.119 -2.388 25.522 1.00 81.25 116 THR A N 1
ATOM 894 C CA . THR A 1 116 ? -9.493 -2.736 25.177 1.00 81.25 116 THR A CA 1
ATOM 895 C C . THR A 1 116 ? -9.498 -3.719 24.002 1.00 81.25 116 THR A C 1
ATOM 897 O O . THR A 1 116 ? -8.537 -3.782 23.225 1.00 81.25 116 THR A O 1
ATOM 900 N N . PRO A 1 117 ? -10.575 -4.504 23.816 1.00 83.50 117 PRO A N 1
ATOM 901 C CA . PRO A 1 117 ? -10.725 -5.331 22.621 1.00 83.50 117 PRO A CA 1
ATOM 902 C C . PRO A 1 117 ? -10.583 -4.535 21.314 1.00 83.50 117 PRO A C 1
ATOM 904 O O . PRO A 1 117 ? -10.117 -5.088 20.319 1.00 83.50 117 PRO A O 1
ATOM 907 N N . LEU A 1 118 ? -10.957 -3.249 21.330 1.00 85.44 118 LEU A N 1
ATOM 908 C CA . LEU A 1 118 ? -10.764 -2.325 20.218 1.00 85.44 118 LEU A CA 1
ATOM 909 C C . LEU A 1 118 ? -9.278 -1.994 20.035 1.00 85.44 118 LEU A C 1
ATOM 911 O O . LEU A 1 118 ? -8.755 -2.249 18.956 1.00 85.44 118 LEU A O 1
ATOM 915 N N . ASP A 1 119 ? -8.575 -1.533 21.075 1.00 85.25 119 ASP A N 1
ATOM 916 C CA . ASP A 1 119 ? -7.142 -1.198 20.990 1.00 85.25 119 ASP A CA 1
ATOM 917 C C . ASP A 1 119 ? -6.305 -2.374 20.489 1.00 85.25 119 ASP A C 1
ATOM 919 O O . ASP A 1 119 ? -5.431 -2.219 19.637 1.00 85.25 119 ASP A O 1
ATOM 923 N N . LEU A 1 120 ? -6.592 -3.579 20.990 1.00 86.56 120 LEU A N 1
ATOM 924 C CA . LEU A 1 120 ? -5.917 -4.792 20.544 1.00 86.56 120 LEU A CA 1
ATOM 925 C C . LEU A 1 120 ? -6.166 -5.047 19.052 1.00 86.56 120 LEU A C 1
ATOM 927 O O . LEU A 1 120 ? -5.247 -5.414 18.323 1.00 86.56 120 LEU A O 1
ATOM 931 N N . ALA A 1 121 ? -7.398 -4.853 18.581 1.00 88.06 121 ALA A N 1
ATOM 932 C CA . ALA A 1 121 ? -7.745 -5.058 17.182 1.00 88.06 121 ALA A CA 1
ATOM 933 C C . ALA A 1 121 ? -7.099 -4.006 16.260 1.00 88.06 121 ALA A C 1
ATOM 935 O O . ALA A 1 121 ? -6.603 -4.372 15.193 1.00 88.06 121 ALA A O 1
ATOM 936 N N . LEU A 1 122 ? -7.049 -2.739 16.684 1.00 90.25 122 LEU A N 1
ATOM 937 C CA . LEU A 1 122 ? -6.381 -1.657 15.954 1.00 90.25 122 LEU A CA 1
ATOM 938 C C . LEU A 1 122 ? -4.865 -1.881 15.881 1.00 90.25 122 LEU A C 1
ATOM 940 O O . LEU A 1 122 ? -4.286 -1.790 14.800 1.00 90.25 122 LEU A O 1
ATOM 944 N N . ASN A 1 123 ? -4.229 -2.254 16.995 1.00 88.62 123 ASN A N 1
ATOM 945 C CA . ASN A 1 123 ? -2.795 -2.552 17.036 1.00 88.62 123 ASN A CA 1
ATOM 946 C C . ASN A 1 123 ? -2.438 -3.766 16.169 1.00 88.62 123 ASN A C 1
ATOM 948 O O . ASN A 1 123 ? -1.487 -3.708 15.393 1.00 88.62 123 ASN A O 1
ATOM 952 N N . ASN A 1 124 ? -3.243 -4.833 16.219 1.00 89.38 124 ASN A N 1
ATOM 953 C CA . ASN A 1 124 ? -3.056 -5.997 15.349 1.00 89.38 124 ASN A CA 1
ATOM 954 C C . ASN A 1 124 ? -3.187 -5.631 13.862 1.00 89.38 124 ASN A C 1
ATOM 956 O O . ASN A 1 124 ? -2.493 -6.200 13.018 1.00 89.38 124 ASN A O 1
ATOM 960 N N . HIS A 1 125 ? -4.087 -4.703 13.524 1.00 91.94 125 HIS A N 1
ATOM 961 C CA . HIS A 1 125 ? -4.222 -4.205 12.159 1.00 91.94 125 HIS A CA 1
ATOM 962 C C . HIS A 1 125 ? -3.014 -3.368 11.735 1.00 91.94 125 HIS A C 1
ATOM 964 O O . HIS A 1 125 ? -2.508 -3.586 10.640 1.00 91.94 125 HIS A O 1
ATOM 970 N N . ILE A 1 126 ? -2.518 -2.478 12.600 1.00 91.75 126 ILE A N 1
ATOM 971 C CA . ILE A 1 126 ? -1.297 -1.697 12.353 1.00 91.75 126 ILE A CA 1
ATOM 972 C C . ILE A 1 126 ? -0.110 -2.620 12.089 1.00 91.75 126 ILE A C 1
ATOM 974 O O . ILE A 1 126 ? 0.564 -2.457 11.079 1.00 91.75 126 ILE A O 1
ATOM 978 N N . GLU A 1 127 ? 0.118 -3.616 12.945 1.00 89.19 127 GLU A N 1
ATOM 979 C CA . GLU A 1 127 ? 1.235 -4.557 12.796 1.00 89.19 127 GLU A CA 1
ATOM 980 C C . GLU A 1 127 ? 1.106 -5.398 11.514 1.00 89.19 127 GLU A C 1
ATOM 982 O O . GLU A 1 127 ? 2.088 -5.706 10.835 1.00 89.19 127 GLU A O 1
ATOM 987 N N . LEU A 1 128 ? -0.118 -5.798 11.152 1.00 88.50 128 LEU A N 1
ATOM 988 C CA . LEU A 1 128 ? -0.360 -6.456 9.872 1.00 88.50 128 LEU A CA 1
ATOM 989 C C . LEU A 1 128 ? -0.054 -5.513 8.704 1.00 88.50 128 LEU A C 1
ATOM 991 O O . LEU A 1 128 ? 0.626 -5.925 7.769 1.00 88.50 128 LEU A O 1
ATOM 995 N N . SER A 1 129 ? -0.532 -4.271 8.765 1.00 89.75 129 SER A N 1
ATOM 996 C CA . SER A 1 129 ? -0.290 -3.256 7.743 1.00 89.75 129 SER A CA 1
ATOM 997 C C . SER A 1 129 ? 1.206 -2.990 7.566 1.00 89.75 129 SER A C 1
ATOM 999 O O . SER A 1 129 ? 1.701 -3.083 6.448 1.00 89.75 129 SER A O 1
ATOM 1001 N N . GLU A 1 130 ? 1.972 -2.827 8.648 1.00 88.00 130 GLU A N 1
ATOM 1002 C CA . GLU A 1 130 ? 3.436 -2.706 8.600 1.00 88.00 130 GLU A CA 1
ATOM 1003 C C . GLU A 1 130 ? 4.094 -3.886 7.887 1.00 88.00 130 GLU A C 1
ATOM 1005 O O . GLU A 1 130 ? 4.977 -3.703 7.049 1.00 88.00 130 GLU A O 1
ATOM 1010 N N . ARG A 1 131 ? 3.664 -5.113 8.197 1.00 83.75 131 ARG A N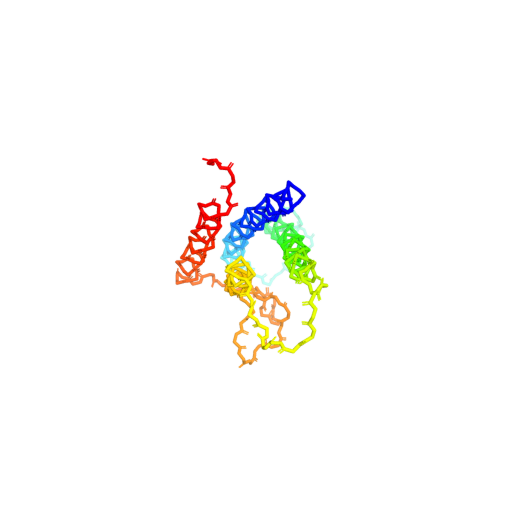 1
ATOM 1011 C CA . ARG A 1 131 ? 4.191 -6.311 7.535 1.00 83.75 131 ARG A CA 1
ATOM 1012 C C . ARG A 1 131 ? 3.857 -6.331 6.050 1.00 83.75 131 ARG A C 1
ATOM 1014 O O . ARG A 1 131 ? 4.708 -6.725 5.256 1.00 83.75 131 ARG A O 1
ATOM 1021 N N . VAL A 1 132 ? 2.657 -5.907 5.667 1.00 84.38 132 VAL A N 1
ATOM 1022 C CA . VAL A 1 132 ? 2.219 -5.837 4.266 1.00 84.38 132 VAL A CA 1
ATOM 1023 C C . VAL A 1 132 ? 2.995 -4.757 3.510 1.00 84.38 132 VAL A C 1
ATOM 1025 O O . VAL A 1 132 ? 3.550 -5.049 2.454 1.00 84.38 132 VAL A O 1
ATOM 1028 N N . ILE A 1 133 ? 3.129 -3.564 4.092 1.00 85.88 133 ILE A N 1
ATOM 1029 C CA . ILE A 1 133 ? 3.961 -2.460 3.597 1.00 85.88 133 ILE A CA 1
ATOM 1030 C C . ILE A 1 133 ? 5.395 -2.953 3.381 1.00 85.88 133 ILE A C 1
ATOM 1032 O O . ILE A 1 133 ? 5.904 -2.874 2.270 1.00 85.88 133 ILE A O 1
ATOM 1036 N N . CYS A 1 134 ? 6.028 -3.554 4.392 1.00 81.56 134 CYS A N 1
ATOM 1037 C CA . CYS A 1 134 ? 7.384 -4.097 4.280 1.00 81.56 134 CYS A CA 1
ATOM 1038 C C . CYS A 1 134 ? 7.506 -5.233 3.254 1.00 81.56 134 CYS A C 1
ATOM 1040 O O . CYS A 1 134 ? 8.563 -5.393 2.651 1.00 81.56 134 CYS A O 1
ATOM 1042 N N . THR A 1 135 ? 6.456 -6.037 3.066 1.00 79.25 135 THR A N 1
ATOM 1043 C CA . THR A 1 135 ? 6.442 -7.134 2.085 1.00 79.25 135 THR A CA 1
ATOM 1044 C C . THR A 1 135 ? 6.406 -6.592 0.662 1.00 79.25 135 THR A C 1
ATOM 1046 O O . THR A 1 135 ? 7.214 -7.006 -0.165 1.00 79.25 135 THR A O 1
ATOM 1049 N N . ILE A 1 136 ? 5.514 -5.637 0.399 1.00 76.75 136 ILE A N 1
ATOM 1050 C CA . ILE A 1 136 ? 5.316 -5.046 -0.928 1.00 76.75 136 ILE A CA 1
ATOM 1051 C C . ILE A 1 136 ? 6.493 -4.132 -1.276 1.00 76.75 136 ILE A C 1
ATOM 1053 O O . ILE A 1 136 ? 7.069 -4.227 -2.357 1.00 76.75 136 ILE A O 1
ATOM 1057 N N . MET A 1 137 ? 6.933 -3.320 -0.316 1.00 74.81 137 MET A N 1
ATOM 1058 C CA . MET A 1 137 ? 8.044 -2.380 -0.475 1.00 74.81 137 MET A CA 1
ATOM 1059 C C . MET A 1 137 ? 9.423 -3.009 -0.243 1.00 74.81 137 MET A C 1
ATOM 1061 O O . MET A 1 137 ? 10.392 -2.260 -0.123 1.00 74.81 137 MET A O 1
ATOM 1065 N N . ARG A 1 138 ? 9.517 -4.344 -0.125 1.00 67.94 138 ARG A N 1
ATOM 1066 C CA . ARG A 1 138 ? 10.730 -5.101 0.240 1.00 67.94 138 ARG A CA 1
ATOM 1067 C C . ARG A 1 138 ? 12.021 -4.425 -0.239 1.00 67.94 138 ARG A C 1
ATOM 1069 O O . ARG A 1 138 ? 12.349 -4.468 -1.420 1.00 67.94 138 ARG A O 1
ATOM 1076 N N . SER A 1 139 ? 12.792 -3.881 0.706 1.00 45.50 139 SER A N 1
ATOM 1077 C CA . SER A 1 139 ? 14.239 -3.710 0.545 1.00 45.50 139 SER A CA 1
ATOM 1078 C C . SER A 1 139 ? 14.882 -5.101 0.557 1.00 45.50 139 SER A C 1
ATOM 1080 O O . SER A 1 139 ? 14.514 -5.927 1.401 1.00 45.50 139 SER A O 1
ATOM 1082 N N . PRO A 1 140 ? 15.797 -5.418 -0.370 1.00 39.94 140 PRO A N 1
ATOM 1083 C CA . PRO A 1 140 ? 16.394 -6.741 -0.416 1.00 39.94 140 PRO A CA 1
ATOM 1084 C C . PRO A 1 140 ? 17.254 -6.976 0.831 1.00 39.94 140 PRO A C 1
ATOM 1086 O O . PRO A 1 140 ? 17.979 -6.083 1.240 1.00 39.94 140 PRO A O 1
ATOM 1089 N N . SER A 1 141 ? 17.137 -8.192 1.383 1.00 36.69 141 SER A N 1
ATOM 1090 C CA . SER A 1 141 ? 18.121 -9.012 2.119 1.00 36.69 141 SER A CA 1
ATOM 1091 C C . SER A 1 141 ? 19.165 -8.329 3.040 1.00 36.69 141 SER A C 1
ATOM 1093 O O . SER A 1 141 ? 19.813 -7.365 2.638 1.00 36.69 141 SER A O 1
ATOM 1095 N N . PRO A 1 142 ? 19.466 -8.890 4.233 1.00 38.41 142 PRO A N 1
ATOM 1096 C CA . PRO A 1 142 ? 20.565 -8.421 5.084 1.00 38.41 142 PRO A CA 1
ATOM 1097 C C . PRO A 1 142 ? 21.909 -8.588 4.353 1.00 38.41 142 PRO A C 1
ATOM 1099 O O . PRO A 1 142 ? 22.498 -9.664 4.345 1.00 38.41 142 PRO A O 1
ATOM 1102 N N . GLY A 1 143 ? 22.364 -7.532 3.677 1.00 42.75 143 GLY A N 1
ATOM 1103 C CA . GLY A 1 143 ? 23.575 -7.548 2.853 1.00 42.75 143 GLY A CA 1
ATOM 1104 C C . GLY A 1 143 ? 23.578 -6.558 1.686 1.00 42.75 143 GLY A C 1
ATOM 1105 O O . GLY A 1 143 ? 24.652 -6.247 1.187 1.00 42.75 143 GLY A O 1
ATOM 1106 N N . CYS A 1 144 ? 22.424 -6.019 1.276 1.00 38.50 144 CYS A N 1
ATOM 1107 C CA . CYS A 1 144 ? 22.355 -4.981 0.244 1.00 38.50 144 CYS A CA 1
ATOM 1108 C C . CYS A 1 144 ? 21.914 -3.656 0.883 1.00 38.50 144 CYS A C 1
ATOM 1110 O O . CYS A 1 144 ? 20.734 -3.432 1.145 1.00 38.50 144 CYS A O 1
ATOM 1112 N N . ALA A 1 145 ? 22.876 -2.785 1.187 1.00 35.09 145 ALA A N 1
ATOM 1113 C CA . ALA A 1 145 ? 22.629 -1.461 1.747 1.00 35.09 145 ALA A CA 1
ATOM 1114 C C . ALA A 1 145 ? 22.142 -0.495 0.649 1.00 35.09 145 ALA A C 1
ATOM 1116 O O . ALA A 1 145 ? 22.910 0.303 0.131 1.00 35.09 145 ALA A O 1
ATOM 1117 N N . GLY A 1 146 ? 20.860 -0.574 0.287 1.00 38.62 146 GLY A N 1
ATOM 1118 C CA . GLY A 1 146 ? 20.208 0.382 -0.610 1.00 38.62 146 GLY A CA 1
ATOM 1119 C C . GLY A 1 146 ? 18.825 0.778 -0.079 1.00 38.62 146 GLY A C 1
ATOM 1120 O O . GLY A 1 146 ? 18.043 -0.109 0.280 1.00 38.62 146 GLY A O 1
ATOM 1121 N N . PRO A 1 147 ? 18.491 2.078 0.018 1.00 40.66 147 PRO A N 1
ATOM 1122 C CA . PRO A 1 147 ? 17.150 2.511 0.386 1.00 40.66 147 PRO A CA 1
ATOM 1123 C C . PRO A 1 147 ? 16.187 2.178 -0.764 1.00 40.66 147 PRO A C 1
ATOM 1125 O O . PRO A 1 147 ? 16.402 2.590 -1.896 1.00 40.66 147 PRO A O 1
ATOM 1128 N N . CYS A 1 148 ? 15.119 1.436 -0.465 1.00 41.50 148 CYS A N 1
ATOM 1129 C CA . CYS A 1 148 ? 14.015 1.120 -1.379 1.00 41.50 148 CYS A CA 1
ATOM 1130 C C . CYS A 1 148 ? 14.373 0.239 -2.600 1.00 41.50 148 CYS A C 1
ATOM 1132 O O . CYS A 1 148 ? 14.402 0.687 -3.739 1.00 41.50 148 CYS A O 1
ATOM 1134 N N . GLY A 1 149 ? 14.541 -1.061 -2.348 1.00 45.81 149 GLY A N 1
ATOM 1135 C CA . GLY A 1 149 ? 13.784 -2.148 -3.001 1.00 45.81 149 GLY A CA 1
ATOM 1136 C C . GLY A 1 149 ? 13.819 -2.416 -4.512 1.00 45.81 149 GLY A C 1
ATOM 1137 O O . GLY A 1 149 ? 13.361 -3.487 -4.905 1.00 45.81 149 GLY A O 1
ATOM 1138 N N . LEU A 1 150 ? 14.335 -1.535 -5.367 1.00 46.72 150 LEU A N 1
ATOM 1139 C CA . LEU A 1 150 ? 14.235 -1.720 -6.821 1.00 46.72 150 LEU A CA 1
ATOM 1140 C C . LEU A 1 150 ? 15.548 -1.590 -7.579 1.00 46.72 150 LEU A C 1
ATOM 1142 O O . LEU A 1 150 ? 15.609 -2.154 -8.659 1.00 46.72 150 LEU A O 1
ATOM 1146 N N . PHE A 1 151 ? 16.596 -0.975 -7.029 1.00 40.69 151 PHE A N 1
ATOM 1147 C CA . PHE A 1 151 ? 17.878 -0.810 -7.723 1.00 40.69 151 PHE A CA 1
ATOM 1148 C C . PHE A 1 151 ? 19.016 -1.580 -7.054 1.00 40.69 151 PHE A C 1
ATOM 1150 O O . PHE A 1 151 ? 19.206 -1.495 -5.841 1.00 40.69 151 PHE A O 1
ATOM 1157 N N . TYR A 1 152 ? 19.813 -2.286 -7.857 1.00 43.81 152 TYR A N 1
ATOM 1158 C CA . TYR A 1 152 ? 21.210 -2.559 -7.509 1.00 43.81 152 TYR A CA 1
ATOM 1159 C C . TYR A 1 152 ? 22.030 -1.257 -7.581 1.00 43.81 152 TYR A C 1
ATOM 1161 O O . TYR A 1 152 ? 21.656 -0.342 -8.317 1.00 43.81 152 TYR A O 1
ATOM 1169 N N . GLU A 1 153 ? 23.187 -1.197 -6.904 1.00 36.78 153 GLU A N 1
ATOM 1170 C CA . GLU A 1 153 ? 24.179 -0.096 -7.012 1.00 36.78 153 GLU A CA 1
ATOM 1171 C C . GLU A 1 153 ? 24.585 0.228 -8.469 1.00 36.78 153 GLU A C 1
ATOM 1173 O O . GLU A 1 153 ? 25.116 1.297 -8.751 1.00 36.78 153 GLU A O 1
ATOM 1178 N N . ASN A 1 154 ? 24.270 -0.665 -9.411 1.00 38.00 154 ASN A N 1
ATOM 1179 C CA . ASN A 1 154 ? 24.593 -0.580 -10.831 1.00 38.00 154 ASN A CA 1
ATOM 1180 C C . ASN A 1 154 ? 23.445 0.012 -11.681 1.00 38.00 154 ASN A C 1
ATOM 1182 O O . ASN A 1 154 ? 23.504 -0.059 -12.905 1.00 38.00 154 ASN A O 1
ATOM 1186 N N . GLY A 1 155 ? 22.351 0.488 -11.071 1.00 43.72 155 GLY A N 1
ATOM 1187 C CA . GLY A 1 155 ? 21.171 0.993 -11.793 1.00 43.72 155 GLY A CA 1
ATOM 1188 C C . GLY A 1 155 ? 20.265 -0.093 -12.399 1.00 43.72 155 GLY A C 1
ATOM 1189 O O . GLY A 1 155 ? 19.298 0.221 -13.087 1.00 43.72 155 GLY A O 1
ATOM 1190 N N . LEU A 1 156 ? 20.539 -1.374 -12.128 1.00 40.16 156 LEU A N 1
ATOM 1191 C CA . LEU A 1 156 ? 19.721 -2.500 -12.587 1.00 40.16 156 LEU A CA 1
ATOM 1192 C C . LEU A 1 156 ? 18.471 -2.653 -11.720 1.00 40.16 156 LEU A C 1
ATOM 1194 O O . LEU A 1 156 ? 18.572 -2.874 -10.509 1.00 40.16 156 LEU A O 1
ATOM 1198 N N . VAL A 1 157 ? 17.305 -2.576 -12.364 1.00 51.91 157 VAL A N 1
ATOM 1199 C CA . VAL A 1 157 ? 16.018 -2.863 -11.731 1.00 51.91 157 VAL A CA 1
ATOM 1200 C C . VAL A 1 157 ? 15.889 -4.366 -11.510 1.00 51.91 157 VAL A C 1
ATOM 1202 O O . VAL A 1 157 ? 16.118 -5.156 -12.428 1.00 51.91 157 VAL A O 1
ATOM 1205 N N . ARG A 1 158 ? 15.525 -4.787 -10.295 1.00 48.03 158 ARG A N 1
ATOM 1206 C CA . ARG A 1 158 ? 15.320 -6.213 -10.005 1.00 48.03 158 ARG A CA 1
ATOM 1207 C C . ARG A 1 158 ? 14.166 -6.763 -10.868 1.00 48.03 158 ARG A C 1
ATOM 1209 O O . ARG A 1 158 ? 13.065 -6.216 -10.794 1.00 48.03 158 ARG A O 1
ATOM 1216 N N . PRO A 1 159 ? 14.350 -7.869 -11.614 1.00 47.03 159 PRO A N 1
ATOM 1217 C CA . PRO A 1 159 ? 13.224 -8.570 -12.217 1.00 47.03 159 PRO A CA 1
ATOM 1218 C C . PRO A 1 159 ? 12.322 -9.106 -11.098 1.00 47.03 159 PRO A C 1
ATOM 1220 O O . PRO A 1 159 ? 12.790 -9.766 -10.167 1.00 47.03 159 PRO A O 1
ATOM 1223 N N . SER A 1 160 ? 11.029 -8.794 -11.158 1.00 51.47 160 SER A N 1
ATOM 1224 C CA . SER A 1 160 ? 10.039 -9.323 -10.220 1.00 51.47 160 SER A CA 1
ATOM 1225 C C . SER A 1 160 ? 10.027 -10.853 -10.292 1.00 51.47 160 SER A C 1
ATOM 1227 O O . SER A 1 160 ? 9.762 -11.413 -11.357 1.00 51.47 160 SER A O 1
ATOM 1229 N N . ASN A 1 161 ? 10.298 -11.543 -9.181 1.00 56.69 161 ASN A N 1
ATOM 1230 C CA . ASN A 1 161 ? 10.133 -12.996 -9.129 1.00 56.69 161 ASN A CA 1
ATOM 1231 C C . ASN A 1 161 ? 8.636 -13.342 -9.110 1.00 56.69 161 ASN A C 1
ATOM 1233 O O . ASN A 1 161 ? 7.851 -12.642 -8.476 1.00 56.69 161 ASN A O 1
ATOM 1237 N N . VAL A 1 162 ? 8.245 -14.461 -9.729 1.00 55.97 162 VAL A N 1
ATOM 1238 C CA . VAL A 1 162 ? 6.849 -14.955 -9.740 1.00 55.97 162 VAL A CA 1
ATOM 1239 C C . VAL A 1 162 ? 6.270 -15.043 -8.318 1.00 55.97 162 VAL A C 1
ATOM 1241 O O . VAL A 1 162 ? 5.146 -14.613 -8.072 1.00 55.97 162 VAL A O 1
ATOM 1244 N N . ASN A 1 163 ? 7.085 -15.475 -7.352 1.00 63.16 163 ASN A N 1
ATOM 1245 C CA . ASN A 1 163 ? 6.682 -15.551 -5.948 1.00 63.16 163 ASN A CA 1
ATOM 1246 C C . ASN A 1 163 ? 6.404 -14.177 -5.312 1.00 63.16 163 ASN A C 1
ATOM 1248 O O . ASN A 1 163 ? 5.644 -14.108 -4.352 1.00 63.16 163 ASN A O 1
ATOM 1252 N N . ASP A 1 164 ? 7.011 -13.084 -5.789 1.00 67.75 164 ASP A N 1
ATOM 1253 C CA . ASP A 1 164 ? 6.793 -11.748 -5.212 1.00 67.75 164 ASP A CA 1
ATOM 1254 C C . ASP A 1 164 ? 5.373 -11.241 -5.526 1.00 67.75 164 ASP A C 1
ATOM 1256 O O . ASP A 1 164 ? 4.725 -10.662 -4.656 1.00 67.75 164 ASP A O 1
ATOM 1260 N N . TYR A 1 165 ? 4.839 -11.549 -6.713 1.00 73.12 165 TYR A N 1
ATOM 1261 C CA . TYR A 1 165 ? 3.452 -11.228 -7.067 1.00 73.12 165 TYR A CA 1
ATOM 1262 C C . TYR A 1 165 ? 2.446 -11.987 -6.192 1.00 73.12 165 TYR A C 1
ATOM 1264 O O . TYR A 1 165 ? 1.546 -11.380 -5.613 1.00 73.12 165 TYR A O 1
ATOM 1272 N N . GLU A 1 166 ? 2.621 -13.302 -6.040 1.00 74.81 166 GLU A N 1
ATOM 1273 C CA . GLU A 1 166 ? 1.744 -14.127 -5.199 1.00 74.81 166 GLU A CA 1
ATOM 1274 C C . GLU A 1 166 ? 1.777 -13.673 -3.734 1.00 74.81 166 GLU A C 1
ATOM 1276 O O . GLU A 1 166 ? 0.728 -13.515 -3.105 1.00 74.81 166 GLU A O 1
ATOM 1281 N N . ASN A 1 167 ? 2.971 -13.375 -3.210 1.00 78.31 167 ASN A N 1
ATOM 1282 C CA . ASN A 1 167 ? 3.140 -12.836 -1.863 1.00 78.31 167 ASN A CA 1
ATOM 1283 C C . ASN A 1 167 ? 2.415 -11.493 -1.692 1.00 78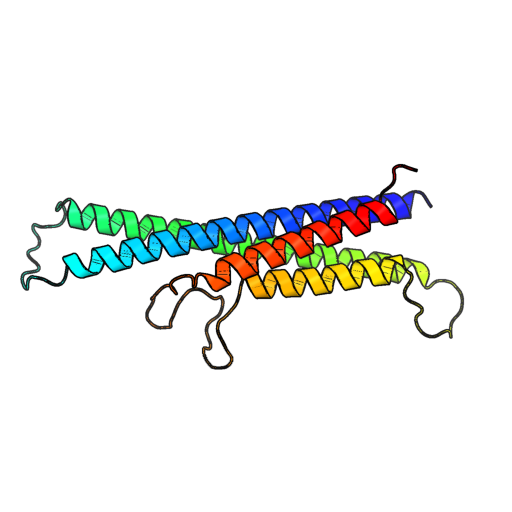.31 167 ASN A C 1
ATOM 1285 O O . ASN A 1 167 ? 1.734 -11.298 -0.685 1.00 78.31 167 ASN A O 1
ATOM 1289 N N . ASN A 1 168 ? 2.513 -10.590 -2.673 1.00 82.94 168 ASN A N 1
ATOM 1290 C CA . ASN A 1 168 ? 1.832 -9.295 -2.641 1.00 82.94 168 ASN A CA 1
ATOM 1291 C C . ASN A 1 168 ? 0.305 -9.454 -2.674 1.00 82.94 168 ASN A C 1
ATOM 1293 O O . ASN A 1 168 ? -0.395 -8.804 -1.898 1.00 82.94 168 ASN A O 1
ATOM 1297 N N . VAL A 1 169 ? -0.224 -10.355 -3.508 1.00 83.00 169 VAL A N 1
ATOM 1298 C CA . VAL A 1 169 ? -1.667 -10.648 -3.571 1.00 83.00 169 VAL A CA 1
ATOM 1299 C C . VAL A 1 169 ? -2.176 -11.188 -2.234 1.00 83.00 169 VAL A C 1
ATOM 1301 O O . VAL A 1 169 ? -3.192 -10.711 -1.722 1.00 83.00 169 VAL A O 1
ATOM 1304 N N . VAL A 1 170 ? -1.461 -12.143 -1.633 1.00 85.38 170 VAL A N 1
ATOM 1305 C CA . VAL A 1 170 ? -1.824 -12.715 -0.327 1.00 85.38 170 VAL A CA 1
ATOM 1306 C C . VAL A 1 170 ? -1.757 -11.655 0.776 1.00 85.38 170 VAL A C 1
ATOM 1308 O O . VAL A 1 170 ? -2.672 -11.562 1.597 1.00 85.38 170 VAL A O 1
ATOM 1311 N N . ALA A 1 171 ? -0.717 -10.820 0.777 1.00 85.62 171 ALA A N 1
ATOM 1312 C CA . ALA A 1 171 ? -0.542 -9.729 1.731 1.00 85.62 171 ALA A CA 1
ATOM 1313 C C . ALA A 1 171 ? -1.688 -8.700 1.642 1.00 85.62 171 ALA A C 1
ATOM 1315 O O . ALA A 1 171 ? -2.296 -8.353 2.658 1.00 85.62 171 ALA A O 1
ATOM 1316 N N . LEU A 1 172 ? -2.051 -8.276 0.428 1.00 88.12 172 LEU A N 1
ATOM 1317 C CA . LEU A 1 172 ? -3.178 -7.371 0.183 1.00 88.12 172 LEU A CA 1
ATOM 1318 C C . LEU A 1 172 ? -4.518 -7.988 0.599 1.00 88.12 172 LEU A C 1
ATOM 1320 O O . LEU A 1 172 ? -5.351 -7.308 1.203 1.00 88.12 172 LEU A O 1
ATOM 1324 N N . ALA A 1 173 ? -4.733 -9.273 0.311 1.00 88.25 173 ALA A N 1
ATOM 1325 C CA . ALA A 1 173 ? -5.942 -9.981 0.721 1.00 88.25 173 ALA A CA 1
ATOM 1326 C C . ALA A 1 173 ? -6.068 -10.047 2.252 1.00 88.25 173 ALA A C 1
ATOM 1328 O O . ALA A 1 173 ? -7.146 -9.790 2.793 1.00 88.25 173 ALA A O 1
ATOM 1329 N N . ALA A 1 174 ? -4.964 -10.321 2.955 1.00 88.75 174 ALA A N 1
ATOM 1330 C CA . ALA A 1 174 ? -4.923 -10.322 4.414 1.00 88.75 174 ALA A CA 1
ATOM 1331 C C . ALA A 1 174 ? -5.236 -8.935 4.999 1.00 88.75 174 ALA A C 1
ATOM 1333 O O . ALA A 1 174 ? -6.037 -8.830 5.933 1.00 88.75 174 ALA A O 1
ATOM 1334 N N . LEU A 1 175 ? -4.668 -7.867 4.425 1.00 90.38 175 LEU A N 1
ATOM 1335 C CA . LEU A 1 175 ? -4.940 -6.497 4.862 1.00 90.38 175 LEU A CA 1
ATOM 1336 C C . LEU A 1 175 ? -6.417 -6.129 4.674 1.00 90.38 175 LEU A C 1
ATOM 1338 O O . LEU A 1 175 ? -7.069 -5.675 5.617 1.00 90.38 175 LEU A O 1
ATOM 1342 N N . ARG A 1 176 ? -6.985 -6.424 3.498 1.00 91.38 176 ARG A N 1
ATOM 1343 C CA . ARG A 1 176 ? -8.409 -6.195 3.205 1.00 91.38 176 ARG A CA 1
ATOM 1344 C C . ARG A 1 176 ? -9.328 -6.962 4.154 1.00 91.38 176 ARG A C 1
ATOM 1346 O O . ARG A 1 176 ? -10.333 -6.422 4.628 1.00 91.38 176 ARG A O 1
ATOM 1353 N N . ALA A 1 177 ? -8.998 -8.221 4.438 1.00 90.44 177 ALA A N 1
ATOM 1354 C CA . ALA A 1 177 ? -9.749 -9.043 5.379 1.00 90.44 177 ALA A CA 1
ATOM 1355 C C . ALA A 1 177 ? -9.699 -8.457 6.798 1.00 90.44 177 ALA A C 1
ATOM 1357 O O . ALA A 1 177 ? -10.713 -8.447 7.496 1.00 90.44 177 ALA A O 1
ATOM 1358 N N . SER A 1 178 ? -8.550 -7.912 7.205 1.00 92.62 178 SER A N 1
ATOM 1359 C CA . SER A 1 178 ? -8.389 -7.237 8.493 1.00 92.62 178 SER A CA 1
ATOM 1360 C C . SER A 1 178 ? -9.286 -6.002 8.614 1.00 92.62 178 SER A C 1
ATOM 1362 O O . SER A 1 178 ? -10.041 -5.900 9.582 1.00 92.62 178 SER A O 1
ATOM 1364 N N . VAL A 1 179 ? -9.309 -5.123 7.602 1.00 91.12 179 VAL A N 1
ATOM 1365 C CA . VAL A 1 179 ? -10.228 -3.967 7.586 1.00 91.12 179 VAL A CA 1
ATOM 1366 C C . VAL A 1 179 ? -11.690 -4.418 7.658 1.00 91.12 179 VAL A C 1
ATOM 1368 O O . VAL A 1 179 ? -12.477 -3.886 8.440 1.00 91.12 179 VAL A O 1
ATOM 1371 N N . SER A 1 180 ? -12.054 -5.447 6.889 1.00 91.31 180 SER A N 1
ATOM 1372 C CA . SER A 1 180 ? -13.421 -5.988 6.867 1.00 91.31 180 SER A CA 1
ATOM 1373 C C . SER A 1 180 ? -13.839 -6.539 8.233 1.00 91.31 180 SER A C 1
ATOM 1375 O O . SER A 1 180 ? -14.954 -6.294 8.691 1.00 91.31 180 SER A O 1
ATOM 1377 N N . LYS A 1 181 ? -12.928 -7.236 8.923 1.00 90.06 181 LYS A N 1
ATOM 1378 C CA . LYS A 1 181 ? -13.150 -7.758 10.276 1.00 90.06 181 LYS A CA 1
ATOM 1379 C C . LYS A 1 181 ? -13.338 -6.633 11.294 1.00 90.06 181 LYS A C 1
ATOM 1381 O O . LYS A 1 181 ? -14.216 -6.737 12.148 1.00 90.06 181 LYS A O 1
ATOM 1386 N N . LEU A 1 182 ? -12.545 -5.565 11.209 1.00 88.44 182 LEU A N 1
ATOM 1387 C CA . LEU A 1 182 ? -12.712 -4.396 12.072 1.00 88.44 182 LEU A CA 1
ATOM 1388 C C . LEU A 1 182 ? -14.058 -3.714 11.828 1.00 88.44 182 LEU A C 1
ATOM 1390 O O . LEU A 1 182 ? -14.781 -3.442 12.783 1.00 88.44 182 LEU A O 1
ATOM 1394 N N . LYS A 1 183 ? -14.441 -3.536 10.561 1.00 89.31 183 LYS A N 1
ATOM 1395 C CA . LYS A 1 183 ? -15.747 -2.986 10.193 1.00 89.31 183 LYS A CA 1
ATOM 1396 C C . LYS A 1 183 ? -16.905 -3.849 10.709 1.00 89.31 183 LYS A C 1
ATOM 1398 O O . LYS A 1 183 ? -17.869 -3.302 11.218 1.00 89.31 183 LYS A O 1
ATOM 1403 N N . MET A 1 184 ? -16.816 -5.179 10.644 1.00 86.88 184 MET A N 1
ATOM 1404 C CA . MET A 1 184 ? -17.865 -6.061 11.184 1.00 86.88 184 MET A CA 1
ATOM 1405 C C . MET A 1 184 ? -17.992 -6.002 12.711 1.00 86.88 184 MET A C 1
ATOM 1407 O O . MET A 1 184 ? -19.093 -6.140 13.238 1.00 86.88 184 MET A O 1
ATOM 1411 N N . ASN A 1 185 ? -16.873 -5.856 13.421 1.00 86.06 185 ASN A N 1
ATOM 1412 C CA . ASN A 1 185 ? -16.855 -5.906 14.884 1.00 86.06 185 ASN A CA 1
ATOM 1413 C C . ASN A 1 185 ? -17.126 -4.546 15.535 1.00 86.06 185 ASN A C 1
ATOM 1415 O O . ASN A 1 185 ? -17.636 -4.504 16.653 1.00 86.06 185 ASN A O 1
ATOM 1419 N N . PHE A 1 186 ? -16.762 -3.456 14.857 1.00 84.88 186 PHE A N 1
ATOM 1420 C CA . PHE A 1 186 ? -16.751 -2.109 15.430 1.00 84.88 186 PHE A CA 1
ATOM 1421 C C . PHE A 1 186 ? -17.389 -1.042 14.529 1.00 84.88 186 PHE A C 1
ATOM 1423 O O . PHE A 1 186 ? -17.623 0.067 15.000 1.00 84.88 186 PHE A O 1
A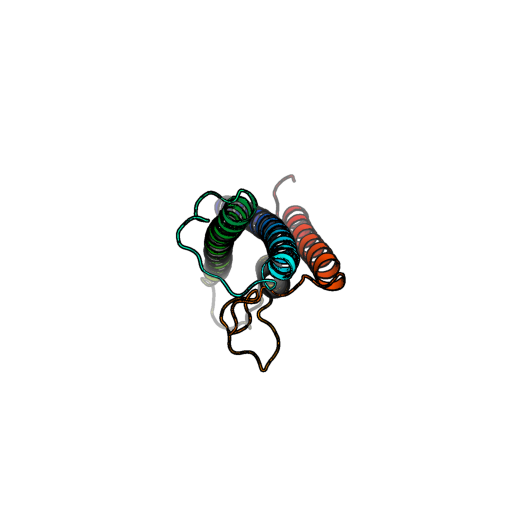TOM 1430 N N . GLY A 1 187 ? -17.687 -1.358 13.265 1.00 74.38 187 GLY A N 1
ATOM 1431 C CA . GLY A 1 187 ? -18.389 -0.467 12.342 1.00 74.38 187 GLY A CA 1
ATOM 1432 C C . GLY A 1 187 ? -19.900 -0.492 12.578 1.00 74.38 187 GLY A C 1
ATOM 1433 O O . GLY A 1 187 ? -20.508 -1.550 12.757 1.00 74.38 187 GLY A O 1
ATOM 1434 N N . GLY A 1 188 ? -20.506 0.693 12.616 1.00 66.50 188 GLY A N 1
ATOM 1435 C CA . GLY A 1 188 ? -21.908 0.878 12.978 1.00 66.50 188 GLY A CA 1
ATOM 1436 C C . GLY A 1 188 ? -22.894 0.604 11.841 1.00 66.50 188 GLY A C 1
ATOM 1437 O O . GLY A 1 188 ? -23.167 1.493 11.048 1.00 66.50 188 GLY A O 1
ATOM 1438 N N . GLU A 1 189 ? -23.499 -0.586 11.843 1.00 52.78 189 GLU A N 1
ATOM 1439 C CA . GLU A 1 189 ? -24.841 -0.864 11.287 1.00 52.78 189 GLU A CA 1
ATOM 1440 C C . GLU A 1 189 ? -25.620 -1.832 12.212 1.00 52.78 189 GLU A C 1
ATOM 1442 O O . GLU A 1 189 ? -26.179 -2.841 11.778 1.00 52.78 189 GLU A O 1
ATOM 1447 N N . ARG A 1 190 ? -25.631 -1.564 13.524 1.00 44.72 190 ARG A N 1
ATOM 1448 C CA . ARG A 1 190 ? -26.554 -2.201 14.480 1.00 44.72 190 ARG A CA 1
ATOM 1449 C C . ARG A 1 190 ? -27.181 -1.175 15.406 1.00 44.72 190 ARG A C 1
ATOM 1451 O O . ARG A 1 190 ? -26.419 -0.339 15.944 1.00 44.72 190 ARG A O 1
#

Organism: NCBI:txid382360

Radius of gyration: 23.03 Å; chains: 1; bounding box: 59×28×77 Å

pLDDT: mean 72.96, std 18.25, range [35.09, 95.12]

Sequence (190 aa):
MEKSRHLVDEWLQLALLEYEQIAALSNVQSLLGNAAAELSSSQMMIDGGDDFDVCNQYDPNILIAQMKHRSVEDLLASYNDRIDDVRKTHASLKSKAAAMSSMEVDADAKIKSRLTPLDLALNNHIELSERVICTIMRSPSPGCAGPCGLFYENGLVRPSNVNDYENNVVALAALRASVSKLKMNFGGER

Secondary structure (DSSP, 8-state):
-HHHHHHHHHHHHHHHHHHHHHHHHHHHHHHHHHHHHHHHHHHTTT-S-----TT-TT-HHHHHHHHHHHHHHHHHHHHHHHHHHHHHHHHHHHHHHHHHHHTT--S-S-S-----HHHHHHHHHHHHHHHHHHHHT----TT---SSSSB-TTSPBPPPPHHHHHHHHHHHHHHHHHHHHHHHHHSS--

Foldseek 3Di:
DVVLLVLLVVLLVLLVVLLVLLVVLLVLLVVLLVLLVVLVVLVVVVPPDPDPDPPCPPPVSVVVSVVSVVVSVVSVVVSVVSLVVSVVSLVVSVVSLVVSLVVPPPDDDDDDPPQPPLSVLSVVLSVLSVVLSCLSQPDDDPPQPDPTDADDPVRRGDNDDPVSSVSNVVSSVVSVVSSVVSCVVSNDPD